Protein 6PI9 (pdb70)

CATH classification: 1.10.8.10 (+1 more: 3.40.50.150)

Nearest PDB structures (foldseek):
  6pi9-assembly1_A-2  TM=1.004E+00  e=3.219E-53  Klebsiella pneumoniae
  3frh-assembly1_A  TM=9.235E-01  e=6.209E-25  Escherichia coli
  3b89-assembly1_A  TM=9.125E-01  e=7.066E-24  Escherichia coli
  3lcv-assembly1_B  TM=8.719E-01  e=1.272E-18  Micromonospora zionensis
  7phd-assembly1_B  TM=3.992E-01  e=2.618E-06  Streptomyces peucetius

Radius of gyration: 18.71 Å; Cα contacts (8 Å, |Δi|>4): 428; chains: 1; bounding box: 47×47×47 Å

GO terms:
  GO:0008649 rRNA methyltransferase activity (F, TAS)
  GO:0005829 cytosol (C, TAS)
  GO:0046677 response to antibiotic (P, TAS)

Foldseek 3Di:
DDDPQLVVLLVCLCPDLLCVQFQSVVLVVQLVVQCVVDPHSVVSSVVSVVLCCVQPRVFATNVLLVVLLVQLVVVLVVPRPCLLVSLCRGNVSVLCVVQVVVVCVPCVVLQPDQWQEEEEQNQQVQSVCVVVPNQRYEYEHRRNSSQVSQQVSSVSVVGNYHYYYDDLVVDQDPDATQEYEQFQHPVSVCVVPPLSSLVNQVPDRHFKYKHKHFLPDDPDNPPPVVVVVVVVCVVSHDPQKDFPDWDDTSRMTITIMGGD

B-factor: mean 57.81, std 23.27, range [24.57, 169.56]

Structure (mmCIF, N/CA/C/O backbone):
data_6PI9
#
_entry.id   6PI9
#
_cell.length_a   77.637
_cell.length_b   77.637
_cell.length_c   96.926
_cell.angle_alpha   90.00
_cell.angle_beta   90.00
_cell.angle_gamma   90.00
#
_symmetry.space_group_name_H-M   'P 41 2 2'
#
loop_
_entity.id
_entity.type
_entity.pdbx_description
1 polymer '16S rRNA (guanine(1405)-N(7))-methyltransferase'
2 non-polymer S-ADENOSYL-L-HOMOCYSTEINE
3 water water
#
loop_
_atom_site.group_PDB
_atom_site.id
_atom_site.type_symbol
_atom_site.label_atom_id
_atom_site.label_alt_id
_atom_site.label_comp_id
_atom_site.label_asym_id
_atom_site.label_entity_id
_atom_site.label_seq_id
_atom_site.pdbx_PDB_ins_code
_atom_site.Cartn_x
_atom_site.Cartn_y
_atom_site.Cartn_z
_atom_site.occupancy
_atom_site.B_iso_or_equiv
_atom_site.auth_seq_id
_atom_site.auth_comp_id
_atom_site.auth_asym_id
_atom_site.auth_atom_id
_atom_site.pdbx_PDB_model_num
ATOM 1 N N . GLY A 1 1 ? 8.903 -42.569 -12.387 1.00 112.45 0 GLY A N 1
ATOM 2 C CA . GLY A 1 1 ? 8.976 -41.124 -12.292 1.00 109.50 0 GLY A CA 1
ATOM 3 C C . GLY A 1 1 ? 7.970 -40.408 -13.176 1.00 106.93 0 GLY A C 1
ATOM 4 O O . GLY A 1 1 ? 7.155 -41.049 -13.852 1.00 109.59 0 GLY A O 1
ATOM 5 N N . MET A 1 2 ? 8.035 -39.077 -13.171 1.00 100.90 1 MET A N 1
ATOM 6 C CA . MET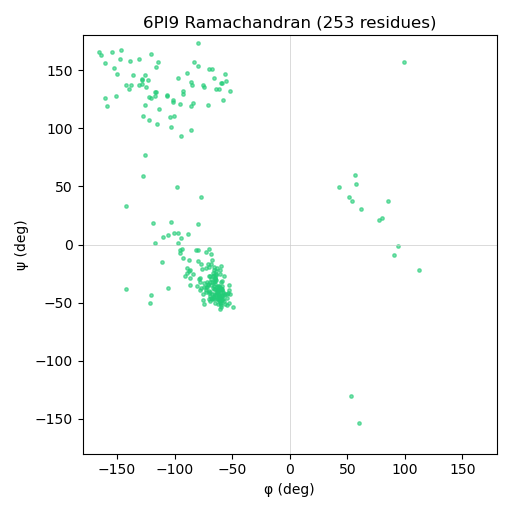 A 1 2 ? 7.138 -38.233 -13.953 1.00 94.41 1 MET A CA 1
ATOM 7 C C . MET A 1 2 ? 7.797 -37.810 -15.268 1.00 89.34 1 MET A C 1
ATOM 8 O O . MET A 1 2 ? 9.005 -37.555 -15.319 1.00 89.02 1 MET A O 1
ATOM 13 N N . ASP A 1 3 ? 6.994 -37.735 -16.328 1.00 80.01 2 ASP A N 1
ATOM 14 C CA . ASP A 1 3 ? 7.470 -37.237 -17.614 1.00 75.29 2 ASP A CA 1
ATOM 15 C C . ASP A 1 3 ? 7.843 -35.757 -17.510 1.00 65.87 2 ASP A C 1
ATOM 16 O O . ASP A 1 3 ? 7.194 -34.989 -16.798 1.00 57.73 2 ASP A O 1
ATOM 21 N N . GLU A 1 4 ? 8.903 -35.359 -18.230 1.00 66.02 3 GLU A N 1
ATOM 22 C CA . GLU A 1 4 ? 9.446 -34.002 -18.100 1.00 65.68 3 GLU A CA 1
ATOM 23 C C . GLU A 1 4 ? 8.504 -32.965 -18.701 1.00 60.63 3 GLU A C 1
ATOM 24 O O . GLU A 1 4 ? 8.306 -31.881 -18.129 1.00 57.15 3 GLU A O 1
ATOM 30 N N . ARG A 1 5 ? 7.929 -33.276 -19.860 1.00 55.72 4 ARG A N 1
ATOM 31 C CA . ARG A 1 5 ? 6.934 -32.392 -20.455 1.00 55.98 4 ARG A CA 1
ATOM 32 C C . ARG A 1 5 ? 5.659 -32.338 -19.628 1.00 49.38 4 ARG A C 1
ATOM 33 O O . ARG A 1 5 ? 5.003 -31.295 -19.602 1.00 49.45 4 ARG A O 1
ATOM 41 N N . ALA A 1 6 ? 5.285 -33.426 -18.956 1.00 48.86 5 ALA A N 1
ATOM 42 C CA . ALA A 1 6 ? 4.192 -33.315 -17.988 1.00 48.68 5 ALA A CA 1
ATOM 43 C C . ALA A 1 6 ? 4.561 -32.374 -16.848 1.00 48.11 5 ALA A C 1
ATOM 44 O O . ALA A 1 6 ? 3.718 -31.616 -16.342 1.00 42.77 5 ALA A O 1
ATOM 46 N N . GLN A 1 7 ? 5.824 -32.425 -16.387 1.00 50.03 6 GLN A N 1
ATOM 47 C CA . GLN A 1 7 ? 6.169 -31.574 -15.247 1.00 44.74 6 GLN A CA 1
ATOM 48 C C . GLN A 1 7 ? 6.205 -30.112 -15.666 1.00 44.22 6 GLN A C 1
ATOM 49 O O . GLN A 1 7 ? 5.827 -29.234 -14.888 1.00 46.75 6 GLN A O 1
ATOM 55 N N . ALA A 1 8 ? 6.620 -29.839 -16.904 1.00 45.88 7 ALA A N 1
ATOM 56 C CA . ALA A 1 8 ? 6.609 -28.467 -17.400 1.00 45.85 7 ALA A CA 1
ATOM 57 C C . ALA A 1 8 ? 5.192 -27.917 -17.432 1.00 45.28 7 ALA A C 1
ATOM 58 O O . ALA A 1 8 ? 4.953 -26.753 -17.075 1.00 45.38 7 ALA A O 1
ATOM 60 N N . ALA A 1 9 ? 4.230 -28.748 -17.840 1.00 44.92 8 ALA A N 1
ATOM 61 C CA . ALA A 1 9 ? 2.845 -28.291 -17.825 1.00 42.44 8 ALA A CA 1
ATOM 62 C C . ALA A 1 9 ? 2.361 -28.060 -16.388 1.00 42.33 8 ALA A C 1
ATOM 63 O O . ALA A 1 9 ? 1.722 -27.039 -16.100 1.00 41.96 8 ALA A O 1
ATOM 65 N N . LEU A 1 10 ? 2.642 -28.998 -15.485 1.00 40.06 9 LEU A N 1
ATOM 66 C CA . LEU A 1 10 ? 2.312 -28.774 -14.074 1.00 38.17 9 LEU A CA 1
ATOM 67 C C . LEU A 1 10 ? 2.990 -27.510 -13.557 1.00 38.19 9 LEU A C 1
ATOM 68 O O . LEU A 1 10 ? 2.376 -26.710 -12.844 1.00 42.57 9 LEU A O 1
ATOM 73 N N . ASP A 1 11 ? 4.262 -27.309 -13.909 1.00 39.67 10 ASP A N 1
ATOM 74 C CA . ASP A 1 11 ? 4.967 -26.095 -13.474 1.00 41.50 10 ASP A CA 1
ATOM 75 C C . ASP A 1 11 ? 4.270 -24.827 -13.963 1.00 46.21 10 ASP A C 1
ATOM 76 O O . ASP A 1 11 ? 4.215 -23.822 -13.242 1.00 42.66 10 ASP A O 1
ATOM 81 N N . ALA A 1 12 ? 3.739 -24.841 -15.194 1.00 46.53 11 ALA A N 1
ATOM 82 C CA . ALA A 1 12 ? 3.001 -23.682 -15.682 1.00 48.78 11 ALA A CA 1
ATOM 83 C C . ALA A 1 12 ? 1.741 -23.444 -14.878 1.00 48.89 11 ALA A C 1
ATOM 84 O O . ALA A 1 12 ? 1.310 -22.294 -14.742 1.00 49.20 11 ALA A O 1
ATOM 86 N N . LEU A 1 13 ? 1.177 -24.474 -14.362 1.00 44.45 12 LEU A N 1
ATOM 87 C CA . LEU A 1 13 ? 0.045 -24.301 -13.566 1.00 48.26 12 LEU A CA 1
ATOM 88 C C . LEU A 1 13 ? 0.469 -23.764 -12.205 1.00 48.28 12 LEU A C 1
ATOM 89 O O . LEU A 1 13 ? -0.028 -22.806 -11.747 1.00 46.07 12 LEU A O 1
ATOM 94 N N . LEU A 1 14 ? 1.462 -24.368 -11.606 1.00 41.29 13 LEU A N 1
ATOM 95 C CA . LEU A 1 14 ? 1.860 -23.984 -10.250 1.00 41.92 13 LEU A CA 1
ATOM 96 C C . LEU A 1 14 ? 2.421 -22.562 -10.186 1.00 47.71 13 LEU A C 1
ATOM 97 O O . LEU A 1 14 ? 2.385 -21.940 -9.108 1.00 47.01 13 LEU A O 1
ATOM 102 N N . SER A 1 15 ? 2.981 -22.040 -11.296 1.00 40.09 14 SER A N 1
ATOM 103 C CA . SER A 1 15 ? 3.533 -20.685 -11.297 1.00 38.83 14 SER A CA 1
ATOM 104 C C . SER A 1 15 ? 2.528 -19.641 -11.793 1.00 44.73 14 SER A C 1
ATOM 105 O O . SER A 1 15 ? 2.897 -18.474 -11.926 1.00 45.39 14 SER A O 1
ATOM 108 N N . ALA A 1 16 ? 1.273 -20.018 -12.043 1.00 45.56 15 ALA A N 1
ATOM 109 C CA . ALA A 1 16 ? 0.310 -19.076 -12.632 1.00 49.29 15 ALA A CA 1
ATOM 110 C C . ALA A 1 16 ? -0.147 -18.043 -11.596 1.00 51.56 15 ALA A C 1
ATOM 111 O O . ALA A 1 16 ? -0.431 -18.395 -10.442 1.00 44.61 15 ALA A O 1
ATOM 113 N N . LYS A 1 17 ? -0.198 -16.752 -12.002 1.00 51.53 16 LYS A N 1
ATOM 114 C CA . LYS A 1 17 ? -0.640 -15.715 -11.062 1.00 55.96 16 LYS A CA 1
ATOM 115 C C . LYS A 1 17 ? -1.999 -16.040 -10.477 1.00 52.40 16 LYS A C 1
ATOM 116 O O . LYS A 1 17 ? -2.226 -15.855 -9.272 1.00 52.84 16 LYS A O 1
ATOM 122 N N . ASN A 1 18 ? -2.922 -16.514 -11.328 1.00 51.92 17 ASN A N 1
ATOM 123 C CA . ASN A 1 18 ? -4.280 -16.823 -10.923 1.00 56.58 17 ASN A CA 1
ATOM 124 C C . ASN A 1 18 ? -4.358 -17.933 -9.916 1.00 56.47 17 ASN A C 1
ATOM 125 O O . ASN A 1 18 ? -5.376 -18.051 -9.221 1.00 54.63 17 ASN A O 1
ATOM 130 N N . LEU A 1 19 ? -3.352 -18.789 -9.852 1.00 54.70 18 LEU A N 1
ATOM 131 C CA . LEU A 1 19 ? -3.439 -19.899 -8.924 1.00 49.96 18 LEU A CA 1
ATOM 132 C C . LEU A 1 19 ? -2.550 -19.690 -7.720 1.00 49.18 18 LEU A C 1
ATOM 133 O O . LEU A 1 19 ? -2.414 -20.610 -6.917 1.00 52.79 18 LEU A O 1
ATOM 138 N N . ARG A 1 20 ? -1.961 -18.498 -7.566 1.00 47.06 19 ARG A N 1
ATOM 139 C CA . ARG A 1 20 ? -0.899 -18.329 -6.578 1.00 51.90 19 ARG A CA 1
ATOM 140 C C . ARG A 1 20 ? -1.383 -18.566 -5.154 1.00 48.32 19 ARG A C 1
ATOM 141 O O . ARG A 1 20 ? -0.558 -18.833 -4.279 1.00 50.78 19 ARG A O 1
ATOM 149 N N . ASP A 1 21 ? -2.693 -18.472 -4.907 1.00 49.01 20 ASP A N 1
ATOM 150 C CA . ASP A 1 21 ? -3.274 -18.605 -3.579 1.00 53.80 20 ASP A CA 1
ATOM 151 C C . ASP A 1 21 ? -4.089 -19.899 -3.407 1.00 49.74 20 ASP A C 1
ATOM 152 O O . ASP A 1 21 ? -4.713 -20.085 -2.359 1.00 51.19 20 ASP A O 1
ATOM 157 N N . VAL A 1 22 ? -4.072 -20.804 -4.384 1.00 43.14 21 VAL A N 1
ATOM 158 C CA . VAL A 1 22 ? -4.649 -22.137 -4.208 1.00 43.33 21 VAL A CA 1
ATOM 159 C C . VAL A 1 22 ? -3.627 -23.076 -3.577 1.00 44.28 21 VAL A C 1
ATOM 160 O O . VAL A 1 22 ? -2.435 -23.023 -3.899 1.00 35.61 21 VAL A O 1
ATOM 164 N N . CYS A 1 23 ? -4.087 -23.922 -2.653 1.00 38.73 22 CYS A N 1
ATOM 165 C CA A CYS A 1 23 ? -3.258 -24.960 -2.056 0.50 40.41 22 CYS A CA 1
ATOM 166 C CA B CYS A 1 23 ? -3.273 -24.962 -2.055 0.50 40.47 22 CYS A CA 1
ATOM 167 C C . CYS A 1 23 ? -2.485 -25.723 -3.131 1.00 37.96 22 CYS A C 1
ATOM 168 O O . CYS A 1 23 ? -3.102 -26.323 -4.014 1.00 36.02 22 CYS A O 1
ATOM 173 N N . PRO A 1 24 ? -1.132 -25.722 -3.099 1.00 34.72 23 PRO A N 1
ATOM 174 C CA . PRO A 1 24 ? -0.392 -26.415 -4.185 1.00 33.49 23 PRO A CA 1
ATOM 175 C C . PRO A 1 24 ? -0.724 -27.890 -4.312 1.00 37.43 23 PRO A C 1
ATOM 176 O O . PRO A 1 24 ? -0.745 -28.427 -5.435 1.00 35.12 23 PRO A O 1
ATOM 180 N N . GLU A 1 25 ? -0.906 -28.591 -3.180 1.00 36.60 24 GLU A N 1
ATOM 181 C CA . GLU A 1 25 ? -1.276 -30.001 -3.256 1.00 40.86 24 GLU A CA 1
ATOM 182 C C . GLU A 1 25 ? -2.590 -30.200 -3.999 1.00 36.94 24 GLU A C 1
ATOM 183 O O . GLU A 1 25 ? -2.760 -31.215 -4.678 1.00 36.20 24 GLU A O 1
ATOM 189 N N . THR A 1 26 ? -3.522 -29.250 -3.905 1.00 33.47 25 THR A N 1
ATOM 190 C CA . THR A 1 26 ? -4.766 -29.349 -4.667 1.00 34.72 25 THR A CA 1
ATOM 191 C C . THR A 1 26 ? -4.538 -29.167 -6.164 1.00 36.76 25 THR A C 1
ATOM 192 O O . THR A 1 26 ? -5.075 -29.934 -6.992 1.00 35.26 25 THR A O 1
ATOM 196 N N . VAL A 1 27 ? -3.734 -28.170 -6.528 1.00 33.76 26 VAL A N 1
ATOM 197 C CA . VAL A 1 27 ? -3.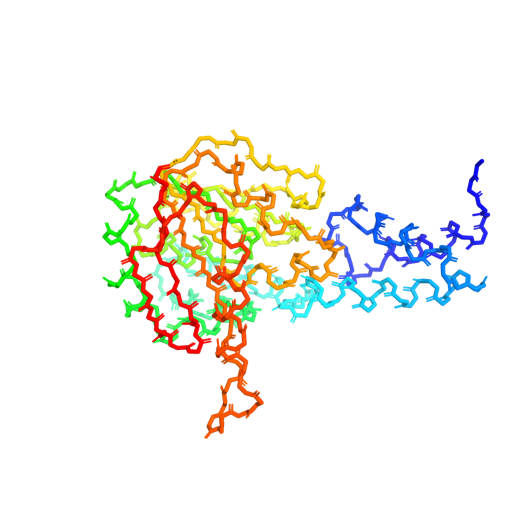385 -27.981 -7.939 1.00 32.57 26 VAL A CA 1
ATOM 198 C C . VAL A 1 27 ? -2.799 -29.275 -8.488 1.00 37.14 26 VAL A C 1
ATOM 199 O O . VAL A 1 27 ? -3.196 -29.768 -9.540 1.00 35.38 26 VAL A O 1
ATOM 203 N N . ARG A 1 28 ? -1.802 -29.819 -7.796 1.00 33.87 27 ARG A N 1
ATOM 204 C CA . ARG A 1 28 ? -1.150 -31.042 -8.252 1.00 37.40 27 ARG A CA 1
ATOM 205 C C . ARG A 1 28 ? -2.141 -32.221 -8.350 1.00 39.11 27 ARG A C 1
ATOM 206 O O . ARG A 1 28 ? -2.137 -32.976 -9.336 1.00 39.37 27 ARG A O 1
ATOM 214 N N . ARG A 1 29 ? -2.988 -32.407 -7.328 1.00 36.11 28 ARG A N 1
ATOM 215 C CA . ARG A 1 29 ? -3.977 -33.494 -7.371 1.00 36.59 28 ARG A CA 1
ATOM 216 C C . ARG A 1 29 ? -4.892 -33.375 -8.590 1.00 39.17 28 ARG A C 1
ATOM 217 O O . ARG A 1 29 ? -5.117 -34.360 -9.326 1.00 36.21 28 ARG A O 1
ATOM 225 N N . VAL A 1 30 ? -5.416 -32.172 -8.841 1.00 34.03 29 VAL A N 1
ATOM 226 C CA . VAL A 1 30 ? -6.313 -31.986 -9.994 1.00 34.23 29 VAL A CA 1
ATOM 227 C C . VAL A 1 30 ? -5.572 -32.292 -11.280 1.00 37.41 29 VAL A C 1
ATOM 228 O O . VAL A 1 30 ? -6.076 -32.980 -12.193 1.00 38.02 29 VAL A O 1
ATOM 232 N N . PHE A 1 31 ? -4.347 -31.790 -11.387 1.00 34.69 30 PHE A N 1
ATOM 233 C CA . PHE A 1 31 ? -3.637 -32.030 -12.640 1.00 33.69 30 PHE A CA 1
ATOM 234 C C . PHE A 1 31 ? -3.345 -33.521 -12.829 1.00 34.66 30 PHE A C 1
ATOM 235 O O . PHE A 1 31 ? -3.443 -34.050 -13.953 1.00 36.12 30 PHE A O 1
ATOM 243 N N . MET A 1 32 ? -2.916 -34.210 -11.771 1.00 34.23 31 MET A N 1
ATOM 244 C CA . MET A 1 32 ? -2.590 -35.630 -11.938 1.00 39.85 31 MET A CA 1
ATOM 245 C C . MET A 1 32 ? -3.832 -36.489 -12.223 1.00 39.95 31 MET A C 1
ATOM 246 O O . MET A 1 32 ? -3.727 -37.537 -12.885 1.00 42.03 31 MET A O 1
ATOM 251 N N . GLU A 1 33 ? -5.005 -36.085 -11.727 1.00 34.47 32 GLU A N 1
ATOM 252 C CA . GLU A 1 33 ? -6.229 -36.789 -12.096 1.00 36.58 32 GLU A CA 1
ATOM 253 C C . GLU A 1 33 ? -6.533 -36.626 -13.584 1.00 36.01 32 GLU A C 1
ATOM 254 O O . GLU A 1 33 ? -7.048 -37.554 -14.233 1.00 39.13 32 GLU A O 1
ATOM 260 N N . LEU A 1 34 ? -6.171 -35.483 -14.165 1.00 35.92 33 LEU A N 1
ATOM 261 C CA . LEU A 1 34 ? -6.512 -35.222 -15.570 1.00 36.04 33 LEU A CA 1
ATOM 262 C C . LEU A 1 34 ? -5.434 -35.681 -16.528 1.00 38.88 33 LEU A C 1
ATOM 263 O O . LEU A 1 34 ? -5.729 -36.023 -17.705 1.00 37.84 33 LEU A O 1
ATOM 268 N N . LEU A 1 35 ? -4.199 -35.715 -16.039 1.00 38.61 34 LEU A N 1
ATOM 269 C CA . LEU A 1 35 ? -3.069 -36.061 -16.891 1.00 40.92 34 LEU A CA 1
ATOM 270 C C . LEU A 1 35 ? -3.251 -37.354 -17.645 1.00 39.91 34 LEU A C 1
ATOM 271 O O . LEU A 1 35 ? -2.738 -37.436 -18.757 1.00 45.28 34 LEU A O 1
ATOM 276 N N . PRO A 1 36 ? -3.886 -38.406 -17.155 1.00 41.26 35 PRO A N 1
ATOM 277 C CA . PRO A 1 36 ? -4.036 -39.596 -18.023 1.00 44.12 35 PRO A CA 1
ATOM 278 C C . PRO A 1 36 ? -5.148 -39.508 -19.043 1.00 46.00 35 PRO A C 1
ATOM 279 O O . PRO A 1 36 ? -5.199 -40.378 -19.933 1.00 49.48 35 PRO A O 1
ATOM 283 N N . ARG A 1 37 ? -5.949 -38.449 -19.041 1.00 41.63 36 ARG A N 1
ATOM 284 C CA . ARG A 1 37 ? -6.987 -38.322 -20.064 1.00 45.56 36 ARG A CA 1
ATOM 285 C C . ARG A 1 37 ? -6.609 -37.513 -21.335 1.00 43.31 36 ARG A C 1
ATOM 286 O O . ARG A 1 37 ? -7.435 -37.431 -22.231 1.00 41.25 36 ARG A O 1
ATOM 294 N N . TYR A 1 38 ? -5.427 -36.875 -21.519 1.00 42.51 37 TYR A N 1
ATOM 295 C CA . TYR A 1 38 ? -5.115 -36.042 -22.717 1.00 44.68 37 TYR A CA 1
ATOM 296 C C . TYR A 1 38 ? -3.806 -36.649 -23.245 1.00 52.12 37 TYR A C 1
ATOM 297 O O . TYR A 1 38 ? -2.926 -36.978 -22.445 1.00 50.40 37 TYR A O 1
ATOM 306 N N . ARG A 1 39 ? -3.561 -36.684 -24.528 1.00 46.59 38 ARG A N 1
ATOM 307 C CA . ARG A 1 39 ? -2.221 -37.004 -24.995 1.00 50.07 38 ARG A CA 1
ATOM 308 C C . ARG A 1 39 ? -1.247 -35.852 -24.754 1.00 46.53 38 ARG A C 1
ATOM 309 O O . ARG A 1 39 ? -0.146 -36.093 -24.416 1.00 48.66 38 ARG A O 1
ATOM 317 N N . LYS A 1 40 ? -1.671 -34.619 -24.887 1.00 45.50 39 LYS A N 1
ATOM 318 C CA . LYS A 1 40 ? -0.764 -33.495 -24.784 1.00 48.09 39 LYS A CA 1
ATOM 319 C C . LYS A 1 40 ? -0.822 -32.971 -23.356 1.00 45.89 39 LYS A C 1
ATOM 320 O O . LYS A 1 40 ? -1.901 -32.584 -22.911 1.00 41.81 39 LYS A O 1
ATOM 326 N N . PRO A 1 41 ? 0.284 -32.930 -22.609 1.00 47.68 40 PRO A N 1
ATOM 327 C CA . PRO A 1 41 ? 0.160 -32.413 -21.240 1.00 45.67 40 PRO A CA 1
ATOM 328 C C . PRO A 1 41 ? -0.326 -30.966 -21.203 1.00 42.63 40 PRO A C 1
ATOM 329 O O . PRO A 1 41 ? -0.935 -30.553 -20.212 1.00 46.61 40 PRO A O 1
ATOM 333 N N . LYS A 1 42 ? -0.088 -30.185 -22.265 1.00 47.29 41 LYS A N 1
ATOM 334 C CA . LYS A 1 42 ? -0.638 -28.832 -22.309 1.00 48.47 41 LYS A CA 1
ATOM 335 C C . LYS A 1 42 ? -2.167 -28.838 -22.362 1.00 45.56 41 LYS A C 1
ATOM 336 O O . LYS A 1 42 ? -2.797 -27.885 -21.895 1.00 46.37 41 LYS A O 1
ATOM 342 N N . ASP A 1 43 ? -2.776 -29.882 -22.927 1.00 42.98 42 ASP A N 1
ATOM 343 C CA . ASP A 1 43 ? -4.243 -30.025 -22.832 1.00 42.32 42 ASP A CA 1
ATOM 344 C C . ASP A 1 43 ? -4.678 -30.407 -21.409 1.00 43.64 42 ASP A C 1
ATOM 345 O O . ASP A 1 43 ? -5.692 -29.916 -20.897 1.00 44.31 42 ASP A O 1
ATOM 350 N N . ALA A 1 44 ? -3.890 -31.245 -20.716 1.00 41.48 43 ALA A N 1
ATOM 351 C CA . ALA A 1 44 ? -4.202 -31.530 -19.317 1.00 40.51 43 ALA A CA 1
ATOM 352 C C . ALA A 1 44 ? -4.106 -30.269 -18.467 1.00 42.50 43 ALA A C 1
ATOM 353 O O . ALA A 1 44 ? -4.893 -30.080 -17.519 1.00 42.07 43 ALA A O 1
ATOM 355 N N . GLU A 1 45 ? -3.128 -29.411 -18.790 1.00 41.85 44 GLU A N 1
ATOM 356 C CA . GLU A 1 45 ? -2.958 -28.127 -18.107 1.00 39.83 44 GLU A CA 1
ATOM 357 C C . GLU A 1 45 ? -4.188 -27.239 -18.316 1.00 39.30 44 GLU A C 1
ATOM 358 O O . GLU A 1 45 ? -4.693 -26.632 -17.376 1.00 39.61 44 GLU A O 1
ATOM 364 N N . LYS A 1 46 ? -4.616 -27.065 -19.570 1.00 41.64 45 LYS A N 1
ATOM 365 C CA . LYS A 1 46 ? -5.822 -26.277 -19.804 1.00 43.28 45 LYS A CA 1
ATOM 366 C C . LYS A 1 46 ? -7.020 -26.881 -19.068 1.00 42.79 45 LYS A C 1
ATOM 367 O O . LYS A 1 46 ? -7.826 -26.153 -18.457 1.00 40.81 45 LYS A O 1
ATOM 373 N N . ALA A 1 47 ? -7.161 -28.213 -19.116 1.00 41.09 46 ALA A N 1
ATOM 374 C CA . ALA A 1 47 ? -8.288 -28.845 -18.402 1.00 43.64 46 ALA A CA 1
ATOM 375 C C . ALA A 1 47 ? -8.188 -28.597 -16.904 1.00 38.82 46 ALA A C 1
ATOM 376 O O . ALA A 1 47 ? -9.203 -28.405 -16.219 1.00 40.90 46 ALA A O 1
ATOM 378 N N . ALA A 1 48 ? -6.977 -28.582 -16.368 1.00 37.64 47 ALA A N 1
ATOM 379 C CA . ALA A 1 48 ? -6.829 -28.378 -14.927 1.00 35.92 47 ALA A CA 1
ATOM 380 C C . ALA A 1 48 ? -7.130 -26.939 -14.569 1.00 37.89 47 ALA A C 1
ATOM 381 O O . ALA A 1 48 ? -7.721 -26.653 -13.522 1.00 39.43 47 ALA A O 1
ATOM 383 N N . ARG A 1 49 ? -6.701 -26.009 -15.419 1.00 40.16 48 ARG A N 1
ATOM 384 C CA . ARG A 1 49 ? -7.031 -24.617 -15.183 1.00 38.29 48 ARG A CA 1
ATOM 385 C C . ARG A 1 49 ? -8.542 -24.442 -15.159 1.00 39.92 48 ARG A C 1
ATOM 386 O O . ARG A 1 49 ? -9.092 -23.779 -14.272 1.00 42.24 48 ARG A O 1
ATOM 394 N N . THR A 1 50 ? -9.242 -25.040 -16.130 1.00 38.58 49 THR A N 1
ATOM 395 C CA . THR A 1 50 ? -10.707 -24.916 -16.124 1.00 38.66 49 THR A CA 1
ATOM 396 C C . THR A 1 50 ? -11.320 -25.504 -14.855 1.00 40.01 49 THR A C 1
ATOM 397 O O . THR A 1 50 ? -12.161 -24.868 -14.211 1.00 39.24 49 THR A O 1
ATOM 401 N N . HIS A 1 51 ? -10.919 -26.726 -14.493 1.00 38.83 50 HIS A N 1
ATOM 402 C CA A HIS A 1 51 ? -11.375 -27.394 -13.258 0.50 42.77 50 HIS A CA 1
ATOM 403 C CA B HIS A 1 51 ? -11.434 -27.353 -13.278 0.50 42.84 50 HIS A CA 1
ATOM 404 C C . HIS A 1 51 ? -11.146 -26.508 -12.037 1.00 41.57 50 HIS A C 1
ATOM 405 O O . HIS A 1 51 ? -12.059 -26.263 -11.230 1.00 39.88 50 HIS A O 1
ATOM 418 N N . LEU A 1 52 ? -9.920 -26.003 -11.895 1.00 37.57 51 LEU A N 1
ATOM 419 C CA . LEU A 1 52 ? -9.565 -25.200 -10.729 1.00 35.51 51 LEU A CA 1
ATOM 420 C C . LEU A 1 52 ? -10.361 -23.902 -10.694 1.00 41.11 51 LEU A C 1
ATOM 421 O O . LEU A 1 52 ? -10.793 -23.461 -9.614 1.00 44.75 51 LEU A O 1
ATOM 426 N N . HIS A 1 53 ? -10.598 -23.279 -11.870 1.00 38.33 52 HIS A N 1
ATOM 427 C CA . HIS A 1 53 ? -11.444 -22.085 -11.899 1.00 36.97 52 HIS A CA 1
ATOM 428 C C . HIS A 1 53 ? -12.866 -22.430 -11.454 1.00 40.30 52 HIS A C 1
ATOM 429 O O . HIS A 1 53 ? -13.480 -21.670 -10.702 1.00 39.97 52 HIS A O 1
ATOM 436 N N . GLN A 1 54 ? -13.391 -23.585 -11.898 1.00 40.28 53 GLN A N 1
ATOM 437 C CA . GLN A 1 54 ? -14.756 -23.966 -11.538 1.00 44.59 53 GLN A CA 1
ATOM 438 C C . GLN A 1 54 ? -14.886 -24.232 -10.043 1.00 43.07 53 GLN A C 1
ATOM 439 O O . GLN A 1 54 ? -15.893 -23.857 -9.430 1.00 44.17 53 GLN A O 1
ATOM 445 N N . ILE A 1 55 ? -13.872 -24.845 -9.422 1.00 43.10 54 ILE A N 1
ATOM 446 C CA . ILE A 1 55 ? -14.059 -25.194 -8.017 1.00 41.57 54 ILE A CA 1
ATOM 447 C C . ILE A 1 55 ? -13.643 -24.085 -7.052 1.00 45.39 54 ILE A C 1
ATOM 448 O O . ILE A 1 55 ? -14.161 -24.032 -5.920 1.00 44.99 54 ILE A O 1
ATOM 453 N N . THR A 1 56 ? -12.742 -23.180 -7.450 1.00 48.33 55 THR A N 1
ATOM 454 C CA . THR A 1 56 ? -12.398 -22.117 -6.513 1.00 54.54 55 THR A CA 1
ATOM 455 C C . THR A 1 56 ? -12.167 -20.720 -7.129 1.00 60.35 55 THR A C 1
ATOM 456 O O . THR A 1 56 ? -12.566 -19.713 -6.527 1.00 63.30 55 THR A O 1
ATOM 460 N N . GLY A 1 57 ? -11.534 -20.625 -8.311 1.00 60.35 56 GLY A N 1
ATOM 461 C CA . GLY A 1 57 ? -11.148 -19.314 -8.840 1.00 66.34 56 GLY A CA 1
ATOM 462 C C . GLY A 1 57 ? -12.305 -18.378 -9.178 1.00 71.41 56 GLY A C 1
ATOM 463 O O . GLY A 1 57 ? -12.163 -17.153 -9.100 1.00 73.99 56 GLY A O 1
ATOM 464 N N . ALA A 1 58 ? -13.452 -18.923 -9.585 1.00 73.11 57 ALA A N 1
ATOM 465 C CA . ALA A 1 58 ? -14.505 -18.056 -10.113 1.00 77.86 57 ALA A CA 1
ATOM 466 C C . ALA A 1 58 ? -15.149 -17.197 -9.036 1.00 76.14 57 ALA A C 1
ATOM 467 O O . ALA A 1 58 ? -15.763 -16.173 -9.360 1.00 77.35 57 ALA A O 1
ATOM 469 N N . PHE A 1 59 ? -15.008 -17.577 -7.764 1.00 71.37 58 PHE A N 1
ATOM 470 C CA . PHE A 1 59 ? -15.697 -16.845 -6.714 1.00 70.08 58 PHE A CA 1
ATOM 471 C C . PHE A 1 59 ? -14.987 -15.550 -6.346 1.00 76.49 58 PHE A C 1
ATOM 472 O O . PHE A 1 59 ? -15.649 -14.580 -5.955 1.00 75.31 58 PHE A O 1
ATOM 480 N N . MET A 1 60 ? -13.664 -15.498 -6.495 1.00 81.03 59 MET A N 1
ATOM 481 C CA . MET A 1 60 ? -12.922 -14.301 -6.120 1.00 85.92 59 MET A CA 1
ATOM 482 C C . MET A 1 60 ? -11.673 -14.179 -6.985 1.00 85.13 59 MET A C 1
ATOM 483 O O . MET A 1 60 ? -10.888 -15.127 -7.073 1.00 81.61 59 MET A O 1
ATOM 488 N N . THR A 1 61 ? -11.486 -13.017 -7.613 1.00 92.96 60 THR A N 1
ATOM 489 C CA . THR A 1 61 ? -10.301 -12.797 -8.440 1.00 96.83 60 THR A CA 1
ATOM 490 C C . THR A 1 61 ? -9.076 -12.458 -7.578 1.00 93.78 60 THR A C 1
ATOM 491 O O . THR A 1 61 ? -9.166 -12.260 -6.365 1.00 91.15 60 THR A O 1
ATOM 495 N N . ALA A 1 62 ? -7.919 -12.373 -8.244 1.00 100.24 61 ALA A N 1
ATOM 496 C CA . ALA A 1 62 ? -6.643 -12.160 -7.560 1.00 101.30 61 ALA A CA 1
ATOM 497 C C . ALA A 1 62 ? -6.534 -10.754 -6.976 1.00 107.04 61 ALA A C 1
ATOM 498 O O . ALA A 1 62 ? -6.113 -10.583 -5.827 1.00 107.83 61 ALA A O 1
ATOM 500 N N . ASP A 1 63 ? -6.885 -9.729 -7.756 1.00 113.79 62 ASP A N 1
ATOM 501 C CA . ASP A 1 63 ? -6.731 -8.361 -7.269 1.00 119.28 62 ASP A CA 1
ATOM 502 C C . ASP A 1 63 ? -7.914 -7.899 -6.426 1.00 117.11 62 ASP A C 1
ATOM 503 O O . ASP A 1 63 ? -7.748 -7.013 -5.581 1.00 119.21 62 ASP A O 1
ATOM 508 N N . ALA A 1 64 ? -9.103 -8.478 -6.620 1.00 110.38 63 ALA A N 1
ATOM 509 C CA . ALA A 1 64 ? -10.185 -8.245 -5.669 1.00 105.73 63 ALA A CA 1
ATOM 510 C C . ALA A 1 64 ? -9.803 -8.704 -4.271 1.00 101.43 63 ALA A C 1
ATOM 511 O O . ALA A 1 64 ? -10.429 -8.281 -3.294 1.00 98.04 63 ALA A O 1
ATOM 513 N N . GLN A 1 65 ? -8.779 -9.550 -4.160 1.00 104.03 64 GLN A N 1
ATOM 514 C CA . GLN A 1 65 ? -8.299 -9.986 -2.854 1.00 107.54 64 GLN A CA 1
ATOM 515 C C . GLN A 1 65 ? -7.484 -8.896 -2.159 1.00 109.92 64 GLN A C 1
ATOM 516 O O . GLN A 1 65 ? -7.630 -8.681 -0.951 1.00 111.63 64 GLN A O 1
ATOM 522 N N . LYS A 1 66 ? -6.605 -8.211 -2.890 1.00 109.90 65 LYS A N 1
ATOM 523 C CA . LYS A 1 66 ? -5.954 -7.042 -2.308 1.00 109.87 65 LYS A CA 1
ATOM 524 C C . LYS A 1 66 ? -6.964 -5.938 -2.033 1.00 108.15 65 LYS A C 1
ATOM 525 O O . LYS A 1 66 ? -6.848 -5.217 -1.035 1.00 107.88 65 LYS A O 1
ATOM 531 N N . LYS A 1 67 ? -7.965 -5.795 -2.907 1.00 103.51 66 LYS A N 1
ATOM 532 C CA . LYS A 1 67 ? -9.022 -4.820 -2.662 1.00 100.53 66 LYS A CA 1
ATOM 533 C C . LYS A 1 67 ? -9.786 -5.162 -1.392 1.00 92.08 66 LYS A C 1
ATOM 534 O O . LYS A 1 67 ? -10.027 -4.286 -0.552 1.00 89.61 66 LYS A O 1
ATOM 540 N N . ALA A 1 68 ? -10.157 -6.441 -1.223 1.00 86.28 67 ALA A N 1
ATOM 541 C CA . ALA A 1 68 ? -10.808 -6.864 0.012 1.00 83.81 67 ALA A CA 1
ATOM 542 C C . ALA A 1 68 ? -9.916 -6.609 1.216 1.00 84.76 67 ALA A C 1
ATOM 543 O O . ALA A 1 68 ? -10.401 -6.220 2.284 1.00 86.40 67 ALA A O 1
ATOM 545 N N . ARG A 1 69 ? -8.605 -6.818 1.060 1.00 96.12 68 ARG A N 1
ATOM 546 C CA . ARG A 1 69 ? -7.664 -6.578 2.152 1.00 99.33 68 ARG A CA 1
ATOM 547 C C . ARG A 1 69 ? -7.754 -5.141 2.642 1.00 98.30 68 ARG A C 1
ATOM 548 O O . ARG A 1 69 ? -7.878 -4.891 3.846 1.00 97.92 68 ARG A O 1
ATOM 556 N N . ALA A 1 70 ? -7.728 -4.183 1.712 1.00 98.80 69 ALA A N 1
ATOM 557 C CA . ALA A 1 70 ? -7.708 -2.770 2.080 1.00 98.18 69 ALA A CA 1
ATOM 558 C C . ALA A 1 70 ? -9.047 -2.306 2.635 1.00 99.08 69 ALA A C 1
ATOM 559 O O . ALA A 1 70 ? -9.087 -1.423 3.501 1.00 94.29 69 ALA A O 1
ATOM 561 N N . LEU A 1 71 ? -10.151 -2.887 2.153 1.00 97.77 70 LEU A N 1
ATOM 562 C CA . LEU A 1 71 ? -11.472 -2.538 2.671 1.00 98.54 70 LEU A CA 1
ATOM 563 C C . LEU A 1 71 ? -11.648 -2.999 4.116 1.00 94.60 70 LEU A C 1
ATOM 564 O O . LEU A 1 71 ? -12.133 -2.240 4.965 1.00 99.45 70 LEU A O 1
ATOM 569 N N . LEU A 1 72 ? -11.272 -4.248 4.411 1.00 87.71 71 LEU A N 1
ATOM 570 C CA . LEU A 1 72 ? -11.427 -4.766 5.767 1.00 82.87 71 LEU A CA 1
ATOM 571 C C . LEU A 1 72 ? -10.564 -3.999 6.763 1.00 84.30 71 LEU A C 1
ATOM 572 O O . LEU A 1 72 ? -10.892 -3.942 7.956 1.00 81.48 71 LEU A O 1
ATOM 577 N N . ALA A 1 73 ? -9.459 -3.412 6.295 1.00 88.71 72 ALA A N 1
ATOM 578 C CA . ALA A 1 73 ? -8.641 -2.571 7.163 1.00 96.15 72 ALA A CA 1
ATOM 579 C C . ALA A 1 73 ? -9.389 -1.304 7.557 1.00 101.61 72 ALA A C 1
ATOM 580 O O . ALA A 1 73 ? -9.266 -0.821 8.692 1.00 103.01 72 ALA A O 1
ATOM 582 N N . ARG A 1 74 ? -10.168 -0.750 6.630 1.00 105.51 73 ARG A N 1
ATOM 583 C CA . ARG A 1 74 ? -10.971 0.421 6.939 1.00 108.45 73 ARG A CA 1
ATOM 584 C C . ARG A 1 74 ? -12.160 0.084 7.825 1.00 109.61 73 ARG A C 1
ATOM 585 O O . ARG A 1 74 ? -12.706 0.981 8.474 1.00 112.86 73 ARG A O 1
ATOM 593 N N . TRP A 1 75 ? -12.572 -1.185 7.865 1.00 103.74 74 TRP A N 1
ATOM 594 C CA . TRP A 1 75 ? -13.693 -1.566 8.716 1.00 105.89 74 TRP A CA 1
ATOM 595 C C . TRP A 1 75 ? -13.272 -1.661 10.177 1.00 107.74 74 TRP A C 1
ATOM 596 O O . TRP A 1 75 ? -14.038 -1.283 11.073 1.00 110.64 74 TRP A O 1
ATOM 607 N N . ASN A 1 76 ? -12.060 -2.153 10.449 1.00 107.76 75 ASN A N 1
ATOM 608 C CA . ASN A 1 76 ? -11.616 -2.177 11.837 1.00 110.22 75 ASN A CA 1
ATOM 609 C C . ASN A 1 76 ? -11.388 -0.773 12.388 1.00 117.87 75 ASN A C 1
ATOM 610 O O . ASN A 1 76 ? -11.273 -0.613 13.606 1.00 118.85 75 ASN A O 1
ATOM 615 N N . GLU A 1 77 ? -11.336 0.249 11.526 1.00 126.97 76 GLU A N 1
ATOM 616 C CA . GLU A 1 77 ? -11.374 1.623 12.020 1.00 137.92 76 GLU A CA 1
ATOM 617 C C . GLU A 1 77 ? -12.697 1.915 12.713 1.00 140.42 76 GLU A C 1
ATOM 618 O O . GLU A 1 77 ? -12.758 2.735 13.637 1.00 142.82 76 GLU A O 1
ATOM 624 N N . GLY A 1 78 ? -13.767 1.257 12.276 1.00 138.91 77 GLY A N 1
ATOM 625 C CA . GLY A 1 78 ? -15.070 1.470 12.867 1.00 141.42 77 GLY A CA 1
ATOM 626 C C . GLY A 1 78 ? -15.757 2.711 12.365 1.00 147.10 77 GLY A C 1
ATOM 627 O O . GLY A 1 78 ? -16.632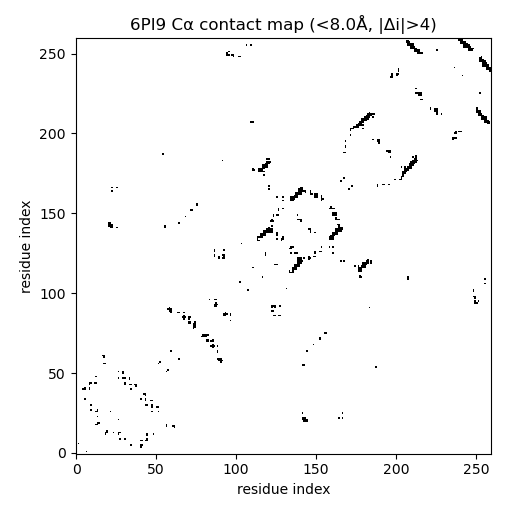 3.252 13.050 1.00 150.54 77 GLY A O 1
ATOM 628 N N . ASP A 1 79 ? -15.373 3.185 11.184 1.00 151.20 78 ASP A N 1
ATOM 629 C CA . ASP A 1 79 ? -15.898 4.418 10.618 1.00 158.56 78 ASP A CA 1
ATOM 630 C C . ASP A 1 79 ? -16.536 4.079 9.289 1.00 156.53 78 ASP A C 1
ATOM 631 O O . ASP A 1 79 ? -17.678 4.451 8.992 1.00 159.43 78 ASP A O 1
ATOM 636 N N . GLU A 1 80 ? -15.756 3.365 8.486 1.00 147.58 79 GLU A N 1
ATOM 637 C CA . GLU A 1 80 ? -16.093 3.155 7.090 1.00 143.24 79 GLU A CA 1
ATOM 638 C C . GLU A 1 80 ? -17.302 2.245 6.952 1.00 136.00 79 GLU A C 1
ATOM 639 O O . GLU A 1 80 ? -18.265 2.577 6.250 1.00 139.72 79 GLU A O 1
ATOM 645 N N . SER A 1 81 ? -17.291 1.112 7.650 1.00 123.67 80 SER A N 1
ATOM 646 C CA . SER A 1 81 ? -18.299 0.080 7.440 1.00 112.84 80 SER A CA 1
ATOM 647 C C . SER A 1 81 ? -18.356 -0.302 5.963 1.00 108.81 80 SER A C 1
ATOM 648 O O . SER A 1 81 ? -19.420 -0.546 5.393 1.00 103.79 80 SER A O 1
ATOM 651 N N . ALA A 1 82 ? -17.183 -0.331 5.330 1.00 108.08 81 ALA A N 1
ATOM 652 C CA . ALA A 1 82 ? -17.038 -0.989 4.041 1.00 103.94 81 ALA A CA 1
ATOM 653 C C . ALA A 1 82 ? -16.907 -2.491 4.266 1.00 92.53 81 ALA A C 1
ATOM 654 O O . ALA A 1 82 ? -16.418 -3.217 3.393 1.00 88.71 81 ALA A O 1
ATOM 656 N N . LEU A 1 83 ? -17.308 -2.954 5.454 1.00 85.46 82 LEU A N 1
ATOM 657 C CA . LEU A 1 83 ? -17.420 -4.388 5.681 1.00 79.71 82 LEU A CA 1
ATOM 658 C C . LEU A 1 83 ? -18.338 -5.024 4.654 1.00 77.37 82 LEU A C 1
ATOM 659 O O . LEU A 1 83 ? -18.046 -6.109 4.137 1.00 78.30 82 LEU A O 1
ATOM 664 N N . ALA A 1 84 ? -19.461 -4.369 4.354 1.00 79.61 83 ALA A N 1
ATOM 665 C CA . ALA A 1 84 ? -20.311 -4.822 3.260 1.00 82.40 83 ALA A CA 1
ATOM 666 C C . ALA A 1 84 ? -19.566 -4.778 1.934 1.00 81.70 83 ALA A C 1
ATOM 667 O O . ALA A 1 84 ? -19.746 -5.667 1.091 1.00 78.96 83 ALA A O 1
ATOM 669 N N . ALA A 1 85 ? -18.715 -3.768 1.747 1.00 83.20 84 ALA A N 1
ATOM 670 C CA . ALA A 1 85 ? -17.996 -3.622 0.487 1.00 87.96 84 ALA A CA 1
ATOM 671 C C . ALA A 1 85 ? -16.967 -4.733 0.289 1.00 83.71 84 ALA A C 1
ATOM 672 O O . ALA A 1 85 ? -16.724 -5.162 -0.845 1.00 81.08 84 ALA A O 1
ATOM 674 N N . ALA A 1 86 ? -16.339 -5.202 1.370 1.00 79.71 85 ALA A N 1
ATOM 675 C CA . ALA A 1 86 ? -15.358 -6.273 1.232 1.00 76.28 85 ALA A CA 1
ATOM 676 C C . ALA A 1 86 ? -16.046 -7.605 0.977 1.00 73.64 85 ALA A C 1
ATOM 677 O O . ALA A 1 86 ? -15.694 -8.336 0.039 1.00 73.15 85 ALA A O 1
ATOM 679 N N . LEU A 1 87 ? -17.029 -7.939 1.817 1.00 70.40 86 LEU A N 1
ATOM 680 C CA . LEU A 1 87 ? -17.717 -9.214 1.695 1.00 66.19 86 LEU A CA 1
ATOM 681 C C . LEU A 1 87 ? -18.410 -9.347 0.346 1.00 70.94 86 LEU A C 1
ATOM 682 O O . LEU A 1 87 ? -18.652 -10.475 -0.109 1.00 71.08 86 LEU A O 1
ATOM 687 N N . SER A 1 88 ? -18.701 -8.217 -0.314 1.00 76.09 87 SER A N 1
ATOM 688 C CA . SER A 1 88 ? -19.252 -8.194 -1.666 1.00 79.44 87 SER A CA 1
ATOM 689 C C . SER A 1 88 ? -18.260 -8.681 -2.721 1.00 76.24 87 SER A C 1
ATOM 690 O O . SER A 1 88 ? -18.658 -8.836 -3.880 1.00 79.03 87 SER A O 1
ATOM 693 N N . LEU A 1 89 ? -16.996 -8.918 -2.371 1.00 73.20 88 LEU A N 1
ATOM 694 C CA . LEU A 1 89 ? -15.969 -9.257 -3.353 1.00 70.98 88 LEU A CA 1
ATOM 695 C C . LEU A 1 89 ? -15.748 -10.759 -3.523 1.00 71.53 88 LEU A C 1
ATOM 696 O O . LEU A 1 89 ? -15.010 -11.160 -4.437 1.00 67.50 88 LEU A O 1
ATOM 701 N N . HIS A 1 90 ? -16.374 -11.594 -2.691 1.00 63.53 89 HIS A N 1
ATOM 702 C CA . HIS A 1 90 ? -16.446 -13.029 -2.924 1.00 61.44 89 HIS A CA 1
ATOM 703 C C . HIS A 1 90 ? -17.869 -13.380 -3.363 1.00 58.77 89 HIS A C 1
ATOM 704 O O . HIS A 1 90 ? -18.826 -13.018 -2.675 1.00 58.73 89 HIS A O 1
ATOM 711 N N . ALA A 1 91 ? -17.991 -14.090 -4.490 1.00 58.01 90 ALA A N 1
ATOM 712 C CA . ALA A 1 91 ? -19.294 -14.330 -5.112 1.00 61.12 90 ALA A CA 1
ATOM 713 C C . ALA A 1 91 ? -20.299 -14.937 -4.133 1.00 60.16 90 ALA A C 1
ATOM 714 O O . ALA A 1 91 ? -21.470 -14.539 -4.109 1.00 55.40 90 ALA A O 1
ATOM 716 N N . SER A 1 92 ? -19.861 -15.897 -3.302 1.00 51.79 91 SER A N 1
ATOM 717 C CA . SER A 1 92 ? -20.805 -16.568 -2.397 1.00 49.21 91 SER A CA 1
ATOM 718 C C . SER A 1 92 ? -21.281 -15.659 -1.260 1.00 52.76 91 SER A C 1
ATOM 719 O O . SER A 1 92 ? -22.446 -15.758 -0.824 1.00 53.21 91 SER A O 1
ATOM 722 N N . THR A 1 93 ? -20.415 -14.765 -0.750 1.00 52.34 92 THR A N 1
ATOM 723 C CA . THR A 1 93 ? -20.887 -13.877 0.315 1.00 55.90 92 THR A CA 1
ATOM 724 C C . THR A 1 93 ? -21.742 -12.741 -0.239 1.00 62.04 92 THR A C 1
ATOM 725 O O . THR A 1 93 ? -22.769 -12.381 0.359 1.00 57.54 92 THR A O 1
ATOM 729 N N . ARG A 1 94 ? -21.368 -12.193 -1.394 1.00 59.30 93 ARG A N 1
ATOM 730 C CA . ARG A 1 94 ? -22.206 -11.148 -1.965 1.00 63.26 93 ARG A CA 1
ATOM 731 C C . ARG A 1 94 ? -23.612 -11.672 -2.239 1.00 66.01 93 ARG A C 1
ATOM 732 O O . ARG A 1 94 ? -24.599 -10.973 -1.982 1.00 62.98 93 ARG A O 1
ATOM 740 N N . GLU A 1 95 ? -23.720 -12.928 -2.706 1.00 58.14 94 GLU A N 1
ATOM 741 C CA . GLU A 1 95 ? -25.032 -13.552 -2.858 1.00 56.64 94 GLU A CA 1
ATOM 742 C C . GLU A 1 95 ? -25.849 -13.473 -1.575 1.00 56.07 94 GLU A C 1
ATOM 743 O O . GLU A 1 95 ? -27.064 -13.230 -1.623 1.00 58.77 94 GLU A O 1
ATOM 749 N N . ARG A 1 96 ? -25.198 -13.653 -0.418 1.00 54.82 95 ARG A N 1
ATOM 750 C CA . ARG A 1 96 ? -25.864 -13.770 0.877 1.00 61.11 95 ARG A CA 1
ATOM 751 C C . ARG A 1 96 ? -26.131 -12.432 1.573 1.00 66.40 95 ARG A C 1
ATOM 752 O O . ARG A 1 96 ? -27.020 -12.377 2.436 1.00 68.64 95 ARG A O 1
ATOM 760 N N . LEU A 1 97 ? -25.377 -11.369 1.238 1.00 64.56 96 LEU A N 1
ATOM 761 C CA . LEU A 1 97 ? -25.492 -10.090 1.947 1.00 66.06 96 LEU A CA 1
ATOM 762 C C . LEU A 1 97 ? -26.912 -9.544 2.041 1.00 68.50 96 LEU A C 1
ATOM 763 O O . LEU A 1 97 ? -27.324 -9.136 3.141 1.00 69.71 96 LEU A O 1
ATOM 768 N N . PRO A 1 98 ? -27.680 -9.445 0.958 1.00 66.41 97 PRO A N 1
ATOM 769 C CA . PRO A 1 98 ? -29.011 -8.830 1.099 1.00 68.99 97 PRO A CA 1
ATOM 770 C C . PRO A 1 98 ? -29.971 -9.627 1.975 1.00 69.01 97 PRO A C 1
ATOM 771 O O . PRO A 1 98 ? -30.842 -9.029 2.620 1.00 72.33 97 PRO A O 1
ATOM 775 N N . GLY A 1 99 ? -29.834 -10.950 2.050 1.00 62.58 98 GLY A N 1
ATOM 776 C CA . GLY A 1 99 ? -30.656 -11.733 2.946 1.00 62.76 98 GLY A CA 1
ATOM 777 C C . GLY A 1 99 ? -30.015 -12.071 4.273 1.00 63.75 98 GLY A C 1
ATOM 778 O O . GLY A 1 99 ? -30.585 -12.873 5.027 1.00 63.67 98 GLY A O 1
ATOM 779 N N . ALA A 1 100 ? -28.859 -11.478 4.597 1.00 62.23 99 ALA A N 1
ATOM 780 C CA . ALA A 1 100 ? -28.104 -11.913 5.766 1.00 63.47 99 ALA A CA 1
ATOM 781 C C . ALA A 1 100 ? -28.920 -11.806 7.043 1.00 64.95 99 ALA A C 1
ATOM 782 O O . ALA A 1 100 ? -28.850 -12.689 7.902 1.00 67.50 99 ALA A O 1
ATOM 784 N N . ASP A 1 101 ? -29.682 -10.729 7.201 1.00 66.92 100 ASP A N 1
ATOM 785 C CA . ASP A 1 101 ? -30.491 -10.590 8.405 1.00 68.78 100 ASP A CA 1
ATOM 786 C C . ASP A 1 101 ? -31.482 -11.743 8.518 1.00 65.97 100 ASP A C 1
ATOM 787 O O . ASP A 1 101 ? -31.474 -12.495 9.501 1.00 64.57 100 ASP A O 1
ATOM 792 N N . GLU A 1 102 ? -32.297 -11.943 7.489 1.00 63.09 101 GLU A N 1
ATOM 793 C CA . GLU A 1 102 ? -33.165 -13.109 7.474 1.00 63.24 101 GLU A CA 1
ATOM 794 C C . GLU A 1 102 ? -32.382 -14.405 7.733 1.00 58.32 101 GLU A C 1
ATOM 795 O O . GLU A 1 102 ? -32.832 -15.267 8.497 1.00 54.06 101 GLU A O 1
ATOM 801 N N . TRP A 1 103 ? -31.191 -14.550 7.122 1.00 56.11 102 TRP A N 1
ATOM 802 C CA . TRP A 1 103 ? -30.413 -15.773 7.273 1.00 53.89 102 TRP A CA 1
ATOM 803 C C . TRP A 1 103 ? -30.029 -16.009 8.743 1.00 58.71 102 TRP A C 1
ATOM 804 O O . TRP A 1 103 ? -30.181 -17.112 9.280 1.00 57.30 102 TRP A O 1
ATOM 815 N N . MET A 1 104 ? -29.523 -14.991 9.418 1.00 57.81 103 MET A N 1
ATOM 816 C CA . MET A 1 104 ? -29.152 -15.212 10.811 1.00 66.41 103 MET A CA 1
ATOM 817 C C . MET A 1 104 ? -30.382 -15.421 11.696 1.00 66.45 103 MET A C 1
ATOM 818 O O . MET A 1 104 ? -30.373 -16.296 12.573 1.00 65.11 103 MET A O 1
ATOM 823 N N . ARG A 1 105 ? -31.448 -14.639 11.475 1.00 65.24 104 ARG A N 1
ATOM 824 C CA A ARG A 1 105 ? -32.684 -14.843 12.222 0.50 68.37 104 ARG A CA 1
ATOM 825 C CA B ARG A 1 105 ? -32.697 -14.838 12.207 0.50 68.39 104 ARG A CA 1
ATOM 826 C C . ARG A 1 105 ? -33.156 -16.286 12.138 1.00 66.42 104 ARG A C 1
ATOM 827 O O . ARG A 1 105 ? -33.659 -16.842 13.121 1.00 66.86 104 ARG A O 1
ATOM 842 N N . ARG A 1 106 ? -33.051 -16.887 10.957 1.00 64.03 105 ARG A N 1
ATOM 843 C CA . ARG A 1 106 ? -33.509 -18.268 10.762 1.00 60.79 105 ARG A CA 1
ATOM 844 C C . ARG A 1 106 ? -32.523 -19.413 11.027 1.00 60.25 105 ARG A C 1
ATOM 845 O O . ARG A 1 106 ? -32.946 -20.550 11.236 1.00 58.66 105 ARG A O 1
ATOM 853 N N . VAL A 1 107 ? -31.226 -19.130 11.020 1.00 58.86 106 VAL A N 1
ATOM 854 C CA . VAL A 1 107 ? -30.228 -20.188 11.234 1.00 56.56 106 VAL A CA 1
ATOM 855 C C . VAL A 1 107 ? -29.588 -20.127 12.625 1.00 56.16 106 VAL A C 1
ATOM 856 O O . VAL A 1 107 ? -29.256 -21.171 13.199 1.00 52.19 106 VAL A O 1
ATOM 860 N N . SER A 1 108 ? -29.328 -18.934 13.160 1.00 57.83 107 SER A N 1
ATOM 861 C CA . SER A 1 108 ? -28.515 -18.871 14.376 1.00 62.15 107 SER A CA 1
ATOM 862 C C . SER A 1 108 ? -29.124 -19.588 15.581 1.00 62.54 107 SER A C 1
ATOM 863 O O . SER A 1 108 ? -28.353 -20.219 16.329 1.00 65.35 107 SER A O 1
ATOM 866 N N . PRO A 1 109 ? -30.437 -19.536 15.852 1.00 62.37 108 PRO A N 1
ATOM 867 C CA . PRO A 1 109 ? -30.929 -20.338 16.981 1.00 61.58 108 PRO A CA 1
ATOM 868 C C . PRO A 1 109 ? -30.600 -21.813 16.831 1.00 57.28 108 PRO A C 1
ATOM 869 O O . PRO A 1 109 ? -30.444 -22.507 17.846 1.00 57.74 108 PRO A O 1
ATOM 873 N N . PHE A 1 110 ? -30.448 -22.310 15.592 1.00 50.36 109 PHE A N 1
ATOM 874 C CA . PHE A 1 110 ? -30.037 -23.691 15.417 1.00 48.75 109 PHE A CA 1
ATOM 875 C C . PHE A 1 110 ? -28.597 -23.904 15.849 1.00 51.66 109 PHE A C 1
ATOM 876 O O . PHE A 1 110 ? -28.243 -25.015 16.283 1.00 49.80 109 PHE A O 1
ATOM 884 N N . LEU A 1 111 ? -27.735 -22.891 15.688 1.00 54.19 110 LEU A N 1
ATOM 885 C CA . LEU A 1 111 ? -26.314 -23.107 15.979 1.00 56.33 110 LEU A CA 1
ATOM 886 C C . LEU A 1 111 ? -26.095 -23.153 17.488 1.00 58.85 110 LEU A C 1
ATOM 887 O O . LEU A 1 111 ? -25.292 -23.949 17.996 1.00 55.47 110 LEU A O 1
ATOM 892 N N . GLY A 1 112 ? -26.835 -22.334 18.206 1.00 67.84 111 GLY A N 1
ATOM 893 C CA . GLY A 1 112 ? -26.742 -22.253 19.642 1.00 72.40 111 GLY A CA 1
ATOM 894 C C . GLY A 1 112 ? -25.893 -21.075 20.070 1.00 73.09 111 GLY A C 1
ATOM 895 O O . GLY A 1 112 ? -25.058 -20.557 19.317 1.00 72.77 111 GLY A O 1
ATOM 896 N N . ALA A 1 113 ? -26.122 -20.642 21.305 1.00 71.59 112 ALA A N 1
ATOM 897 C CA . ALA A 1 113 ? -25.378 -19.521 21.860 1.00 74.91 112 ALA A CA 1
ATOM 898 C C . ALA A 1 113 ? -23.903 -19.880 21.982 1.00 76.35 112 ALA A C 1
ATOM 899 O O . ALA A 1 113 ? -23.558 -20.959 22.477 1.00 73.73 112 ALA A O 1
ATOM 901 N N . ASP A 1 114 ? -23.041 -18.956 21.543 1.00 78.33 113 ASP A N 1
ATOM 902 C CA . ASP A 1 114 ? -21.582 -19.124 21.538 1.00 79.76 113 ASP A CA 1
ATOM 903 C C . ASP A 1 114 ? -21.167 -20.523 21.058 1.00 68.61 113 ASP A C 1
ATOM 904 O O . ASP A 1 114 ? -20.372 -21.221 21.693 1.00 71.67 113 ASP A O 1
ATOM 909 N N . ALA A 1 115 ? -21.717 -20.939 19.924 1.00 57.53 114 ALA A N 1
ATOM 910 C CA . ALA A 1 115 ? -21.372 -22.248 19.400 1.00 53.58 114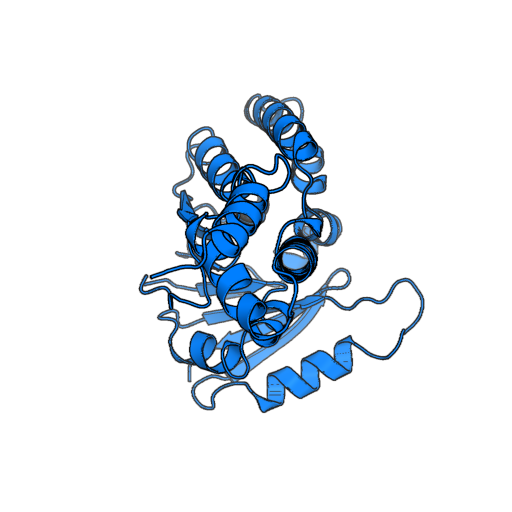 ALA A CA 1
ATOM 911 C C . ALA A 1 115 ? -19.935 -22.264 18.881 1.00 58.15 114 ALA A C 1
ATOM 912 O O . ALA A 1 115 ? -19.413 -21.248 18.427 1.00 62.06 114 ALA A O 1
ATOM 914 N N . ARG A 1 116 ? -19.304 -23.439 18.944 1.00 56.00 115 ARG A N 1
ATOM 915 C CA . ARG A 1 116 ? -18.087 -23.709 18.185 1.00 53.06 115 ARG A CA 1
ATOM 916 C C . ARG A 1 116 ? -18.523 -24.184 16.817 1.00 48.25 115 ARG A C 1
ATOM 917 O O . ARG A 1 116 ? -19.210 -25.214 16.711 1.00 44.05 115 ARG A O 1
ATOM 925 N N . VAL A 1 117 ? -18.137 -23.449 15.775 1.00 43.37 116 VAL A N 1
ATOM 926 C CA . VAL A 1 117 ? -18.705 -23.657 14.433 1.00 41.21 116 VAL A CA 1
ATOM 927 C C . VAL A 1 117 ? -17.569 -23.961 13.464 1.00 44.88 116 VAL A C 1
ATOM 928 O O . VAL A 1 117 ? -16.622 -23.180 13.367 1.00 50.01 116 VAL A O 1
ATOM 932 N N . LEU A 1 118 ? -17.673 -25.057 12.719 1.00 37.06 117 LEU A N 1
ATOM 933 C CA . LEU A 1 118 ? -16.752 -25.317 11.612 1.00 42.23 117 LEU A CA 1
ATOM 934 C C . LEU A 1 118 ? -17.381 -24.754 10.341 1.00 41.43 117 LEU A C 1
ATOM 935 O O . LEU A 1 118 ? -18.534 -25.027 10.081 1.00 42.25 117 LEU A O 1
ATOM 940 N N . ASP A 1 119 ? -16.636 -23.993 9.542 1.00 38.20 118 ASP A N 1
ATOM 941 C CA . ASP A 1 119 ? -17.197 -23.440 8.292 1.00 37.96 118 ASP A CA 1
ATOM 942 C C . ASP A 1 119 ? -16.399 -24.090 7.165 1.00 37.35 118 ASP A C 1
ATOM 943 O O . ASP A 1 119 ? -15.252 -23.717 6.937 1.00 36.40 118 ASP A O 1
ATOM 948 N N . LEU A 1 120 ? -16.993 -25.083 6.468 1.00 38.76 119 LEU A N 1
ATOM 949 C CA . LEU A 1 120 ? -16.223 -25.944 5.565 1.00 37.79 119 LEU A CA 1
ATOM 950 C C . LEU A 1 120 ? -16.286 -25.330 4.183 1.00 34.94 119 LEU A C 1
ATOM 951 O O . LEU A 1 120 ? -17.377 -24.982 3.723 1.00 34.35 119 LEU A O 1
ATOM 956 N N . ALA A 1 121 ? -15.125 -25.160 3.558 1.00 33.95 120 ALA A N 1
ATOM 957 C CA . ALA A 1 121 ? -15.027 -24.429 2.309 1.00 38.07 120 ALA A CA 1
ATOM 958 C C . ALA A 1 121 ? -15.592 -23.035 2.525 1.00 29.25 120 ALA A C 1
ATOM 959 O O . ALA A 1 121 ? -16.535 -22.601 1.879 1.00 34.59 120 ALA A O 1
ATOM 961 N N . CYS A 1 122 ? -14.960 -22.320 3.464 1.00 33.74 121 CYS A N 1
ATOM 962 C CA . CYS A 1 122 ? -15.558 -21.168 4.121 1.00 34.94 121 CYS A CA 1
ATOM 963 C C . CYS A 1 122 ? -15.566 -19.922 3.264 1.00 35.49 121 CYS A C 1
ATOM 964 O O . CYS A 1 122 ? -16.380 -19.034 3.524 1.00 38.82 121 CYS A O 1
ATOM 967 N N . GLY A 1 123 ? -14.705 -19.851 2.246 1.00 36.44 122 GLY A N 1
ATOM 968 C CA . GLY A 1 123 ? -14.592 -18.612 1.487 1.00 36.98 122 GLY A CA 1
ATOM 969 C C . GLY A 1 123 ? -14.345 -17.451 2.418 1.00 41.56 122 GLY A C 1
ATOM 970 O O . GLY A 1 123 ? -13.515 -17.532 3.314 1.00 42.94 122 GLY A O 1
ATOM 971 N N . LEU A 1 124 ? -15.123 -16.372 2.266 1.00 42.96 123 LEU A N 1
ATOM 972 C CA . LEU A 1 124 ? -15.067 -15.274 3.230 1.00 46.64 123 LEU A CA 1
ATOM 973 C C . LEU A 1 124 ? -16.217 -15.299 4.239 1.00 42.44 123 LEU A C 1
ATOM 974 O O . LEU A 1 124 ? -16.394 -14.344 4.991 1.00 43.09 123 LEU A O 1
ATOM 979 N N . ASN A 1 125 ? -17.003 -16.372 4.277 1.00 42.31 124 ASN A N 1
ATOM 980 C CA . ASN A 1 125 ? -18.178 -16.374 5.143 1.00 42.68 124 ASN A CA 1
ATOM 981 C C . ASN A 1 125 ? -17.860 -16.155 6.625 1.00 45.55 124 ASN A C 1
ATOM 982 O O . ASN A 1 125 ? -18.718 -15.586 7.324 1.00 48.92 124 ASN A O 1
ATOM 987 N N . PRO A 1 126 ? -16.712 -16.584 7.173 1.00 43.89 125 PRO A N 1
ATOM 988 C CA . PRO A 1 126 ? -16.473 -16.346 8.620 1.00 40.92 125 PRO A CA 1
ATOM 989 C C . PRO A 1 126 ? -16.345 -14.886 8.988 1.00 47.72 125 PRO A C 1
ATOM 990 O O . PRO A 1 126 ? -16.567 -14.519 10.160 1.00 52.57 125 PRO A O 1
ATOM 994 N N . ILE A 1 127 ? -16.018 -14.024 8.028 1.00 49.10 126 ILE A N 1
ATOM 995 C CA . ILE A 1 127 ? -16.046 -12.591 8.306 1.00 52.19 126 ILE A CA 1
ATOM 996 C C . ILE A 1 127 ? -17.491 -12.089 8.401 1.00 52.78 126 ILE A C 1
ATOM 997 O O . ILE A 1 127 ? -17.825 -11.286 9.277 1.00 62.50 126 ILE A O 1
ATOM 1002 N N . LEU A 1 128 ? -18.368 -12.566 7.517 1.00 48.79 127 LEU A N 1
ATOM 1003 C CA . LEU A 1 128 ? -19.794 -12.246 7.606 1.00 51.42 127 LEU A CA 1
ATOM 1004 C C . LEU A 1 128 ? -20.380 -12.713 8.933 1.00 57.81 127 LEU A C 1
ATOM 1005 O O . LEU A 1 128 ? -20.990 -11.921 9.664 1.00 63.26 127 LEU A O 1
ATOM 1010 N N . LEU A 1 129 ? -20.204 -14.001 9.254 1.00 53.16 128 LEU A N 1
ATOM 1011 C CA . LEU A 1 129 ? -20.569 -14.533 10.571 1.00 53.77 128 LEU A CA 1
ATOM 1012 C C . LEU A 1 129 ? -20.036 -13.695 11.715 1.00 57.32 128 LEU A C 1
ATOM 1013 O O . LEU A 1 129 ? -20.768 -13.339 12.646 1.00 64.17 128 LEU A O 1
ATOM 1018 N N . GLY A 1 130 ? -18.738 -13.450 11.724 1.00 55.63 129 GLY A N 1
ATOM 1019 C CA . GLY A 1 130 ? -18.160 -12.762 12.857 1.00 52.82 129 GLY A CA 1
ATOM 1020 C C . GLY A 1 130 ? -18.771 -11.399 13.089 1.00 62.03 129 GLY A C 1
ATOM 1021 O O . GLY A 1 130 ? -18.930 -10.964 14.241 1.00 63.97 129 GLY A O 1
ATOM 1022 N N . SER A 1 131 ? -19.130 -10.703 12.011 1.00 62.24 130 SER A N 1
ATOM 1023 C CA . SER A 1 131 ? -19.754 -9.398 12.182 1.00 67.62 130 SER A CA 1
ATOM 1024 C C . SER A 1 131 ? -21.096 -9.505 12.895 1.00 70.60 130 SER A C 1
ATOM 1025 O O . SER A 1 131 ? -21.526 -8.540 13.534 1.00 74.07 130 SER A O 1
ATOM 1028 N N . MET A 1 132 ? -21.750 -10.666 12.804 1.00 67.60 131 MET A N 1
ATOM 1029 C CA . MET A 1 132 ? -23.089 -10.881 13.325 1.00 69.95 131 MET A CA 1
ATOM 1030 C C . MET A 1 132 ? -23.092 -11.654 14.637 1.00 72.74 131 MET A C 1
ATOM 1031 O O . MET A 1 132 ? -24.133 -12.214 15.026 1.00 71.87 131 MET A O 1
ATOM 1036 N N . GLY A 1 133 ? -21.944 -11.679 15.327 1.00 71.24 132 GLY A N 1
ATOM 1037 C CA . GLY A 1 133 ? -21.823 -12.228 16.658 1.00 73.26 132 GLY A CA 1
ATOM 1038 C C . GLY A 1 133 ? -21.394 -13.672 16.732 1.00 69.76 132 GLY A C 1
ATOM 1039 O O . GLY A 1 133 ? -21.259 -14.193 17.847 1.00 70.04 132 GLY A O 1
ATOM 1040 N N . VAL A 1 134 ? -21.191 -14.337 15.591 1.00 62.80 133 VAL A N 1
ATOM 1041 C CA . VAL A 1 134 ? -20.691 -15.705 15.561 1.00 57.16 133 VAL A CA 1
ATOM 1042 C C . VAL A 1 134 ? -19.180 -15.598 15.382 1.00 57.09 133 VAL A C 1
ATOM 1043 O O . VAL A 1 134 ? -18.671 -15.513 14.268 1.00 52.77 133 VAL A O 1
ATOM 1047 N N . THR A 1 135 ? -18.456 -15.601 16.504 1.00 55.07 134 THR A N 1
ATOM 1048 C CA . THR A 1 135 ? -17.033 -15.286 16.509 1.00 56.50 134 THR A CA 1
ATOM 1049 C C . THR A 1 135 ? -16.181 -16.453 17.010 1.00 57.22 134 THR A C 1
ATOM 1050 O O . THR A 1 135 ? -15.019 -16.263 17.394 1.00 60.24 134 THR A O 1
ATOM 1054 N N . ASN A 1 136 ? -16.728 -17.664 17.002 1.00 55.49 135 ASN A N 1
ATOM 1055 C CA . ASN A 1 136 ? -15.981 -18.843 17.408 1.00 54.81 135 ASN A CA 1
ATOM 1056 C C . ASN A 1 136 ? -16.074 -19.886 16.308 1.00 52.84 135 ASN A C 1
ATOM 1057 O O . ASN A 1 136 ? -16.595 -20.975 16.537 1.00 55.54 135 ASN A O 1
ATOM 1062 N N . ALA A 1 137 ? -15.623 -19.543 15.093 1.00 44.13 136 ALA A N 1
ATOM 1063 C CA . ALA A 1 137 ? -15.682 -20.481 13.989 1.00 40.28 136 ALA A CA 1
ATOM 1064 C C . ALA A 1 137 ? -14.285 -20.874 13.532 1.00 43.22 136 ALA A C 1
ATOM 1065 O O . ALA A 1 137 ? -13.304 -20.158 13.742 1.00 47.22 136 ALA A O 1
ATOM 1067 N N . LEU A 1 138 ? -14.191 -22.030 12.881 1.00 37.55 137 LEU A N 1
ATOM 1068 C CA . LEU A 1 138 ? -12.917 -22.440 12.289 1.00 38.01 137 LEU A CA 1
ATOM 1069 C C . LEU A 1 138 ? -13.246 -22.627 10.835 1.00 37.73 137 LEU A C 1
ATOM 1070 O O . LEU A 1 138 ? -13.952 -23.580 10.493 1.00 37.97 137 LEU A O 1
ATOM 1075 N N . GLY A 1 139 ? -12.791 -21.711 9.990 1.00 36.78 138 GLY A N 1
ATOM 1076 C CA . GLY A 1 139 ? -12.999 -21.895 8.570 1.00 33.79 138 GLY A CA 1
ATOM 1077 C C . GLY A 1 139 ? -11.946 -22.784 7.958 1.00 36.13 138 GLY A C 1
ATOM 1078 O O . GLY A 1 139 ? -10.818 -22.933 8.444 1.00 37.13 138 GLY A O 1
ATOM 1079 N N . MET A 1 140 ? -12.298 -23.389 6.824 1.00 34.65 139 MET A N 1
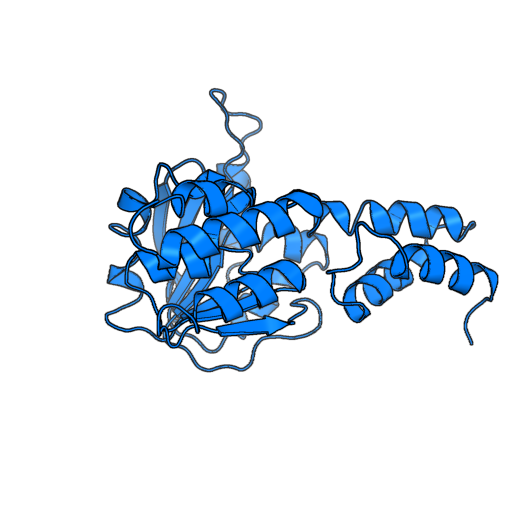ATOM 1080 C CA . MET A 1 140 ? -11.235 -24.104 6.136 1.00 37.71 139 MET A CA 1
ATOM 1081 C C . MET A 1 140 ? -11.522 -24.080 4.655 1.00 34.99 139 MET A C 1
ATOM 1082 O O . MET A 1 140 ? -12.684 -24.100 4.239 1.00 32.34 139 MET A O 1
ATOM 1087 N N . ASP A 1 141 ? -10.455 -24.043 3.859 1.00 36.18 140 ASP A N 1
ATOM 1088 C CA . ASP A 1 141 ? -10.667 -23.887 2.421 1.00 32.88 140 ASP A CA 1
ATOM 1089 C C . ASP A 1 141 ? -9.349 -24.226 1.719 1.00 32.04 140 ASP A C 1
ATOM 1090 O O . ASP A 1 141 ? -8.285 -24.292 2.342 1.00 30.75 140 ASP A O 1
ATOM 1095 N N . ILE A 1 142 ? -9.428 -24.430 0.400 1.00 30.99 141 ILE A N 1
ATOM 1096 C CA . ILE A 1 142 ? -8.206 -24.607 -0.390 1.00 33.36 141 ILE A CA 1
ATOM 1097 C C . ILE A 1 142 ? -7.649 -23.283 -0.868 1.00 35.69 141 ILE A C 1
ATOM 1098 O O . ILE A 1 142 ? -6.527 -23.233 -1.408 1.00 41.81 141 ILE A O 1
ATOM 1103 N N . HIS A 1 143 ? -8.445 -22.222 -0.765 1.00 37.08 142 HIS A N 1
ATOM 1104 C CA . HIS A 1 143 ? -8.089 -20.868 -1.164 1.00 39.17 142 HIS A CA 1
ATOM 1105 C C . HIS A 1 143 ? -7.369 -20.194 -0.013 1.00 37.91 142 HIS A C 1
ATOM 1106 O O . HIS A 1 143 ? -7.988 -19.716 0.939 1.00 37.04 142 HIS A O 1
ATOM 1113 N N . LEU A 1 144 ? -6.039 -20.185 -0.078 1.00 38.79 143 LEU A N 1
ATOM 1114 C CA . LEU A 1 144 ? -5.249 -19.576 0.980 1.00 39.99 143 LEU A CA 1
ATOM 1115 C C . LEU A 1 144 ? -5.407 -18.065 1.030 1.00 42.14 143 LEU A C 1
ATOM 1116 O O . LEU A 1 144 ? -5.063 -17.447 2.042 1.00 42.32 143 LEU A O 1
ATOM 1121 N N . GLY A 1 145 ? -5.922 -17.440 -0.024 1.00 48.25 144 GLY A N 1
ATOM 1122 C CA . GLY A 1 145 ? -6.233 -16.023 0.096 1.00 52.55 144 GLY A CA 1
ATOM 1123 C C . GLY A 1 145 ? -7.394 -15.799 1.049 1.00 51.57 144 GLY A C 1
ATOM 1124 O O . GLY A 1 145 ? -7.348 -14.921 1.916 1.00 53.21 144 GLY A O 1
ATOM 1125 N N . CYS A 1 146 ? -8.454 -16.598 0.902 1.00 50.12 145 CYS A N 1
ATOM 1126 C CA . CYS A 1 146 ? -9.558 -16.573 1.858 1.00 49.80 145 CYS A CA 1
ATOM 1127 C C . CYS A 1 146 ? -9.060 -16.830 3.280 1.00 49.53 145 CYS A C 1
ATOM 1128 O O . CYS A 1 146 ? -9.376 -16.081 4.218 1.00 49.31 145 CYS A O 1
ATOM 1131 N N . VAL A 1 147 ? -8.292 -17.904 3.447 1.00 45.60 146 VAL A N 1
ATOM 1132 C CA . VAL A 1 147 ? -7.779 -18.259 4.764 1.00 46.02 146 VAL A CA 1
ATOM 1133 C C . VAL A 1 147 ? -7.045 -17.077 5.363 1.00 44.95 146 VAL A C 1
ATOM 1134 O O . VAL A 1 147 ? -7.228 -16.731 6.537 1.00 46.75 146 VAL A O 1
ATOM 1138 N N . ARG A 1 148 ? -6.184 -16.434 4.574 1.00 48.40 147 ARG A N 1
ATOM 1139 C CA . ARG A 1 148 ? -5.356 -15.367 5.135 1.00 51.88 147 ARG A CA 1
ATOM 1140 C C . ARG A 1 148 ? -6.202 -14.191 5.590 1.00 54.92 147 ARG A C 1
ATOM 1141 O O . ARG A 1 148 ? -5.951 -13.606 6.650 1.00 57.40 147 ARG A O 1
ATOM 1149 N N . LEU A 1 149 ? -7.183 -13.799 4.765 1.00 54.44 148 LEU A N 1
ATOM 1150 C CA . LEU A 1 149 ? -8.040 -12.662 5.094 1.00 58.01 148 LEU A CA 1
ATOM 1151 C C . LEU A 1 149 ? -8.844 -12.926 6.354 1.00 57.52 148 LEU A C 1
ATOM 1152 O O . LEU A 1 149 ? -9.010 -12.035 7.201 1.00 58.63 148 LEU A O 1
ATOM 1157 N N . VAL A 1 150 ? -9.351 -14.148 6.487 1.00 52.90 149 VAL A N 1
ATOM 1158 C CA . VAL A 1 150 ? -10.120 -14.509 7.668 1.00 53.73 149 VAL A CA 1
ATOM 1159 C C . VAL A 1 150 ? -9.276 -14.377 8.926 1.00 54.70 149 VAL A C 1
ATOM 1160 O O . VAL A 1 150 ? -9.696 -13.757 9.899 1.00 59.27 149 VAL A O 1
ATOM 1164 N N . ASN A 1 151 ? -8.076 -14.964 8.927 1.00 54.56 150 ASN A N 1
A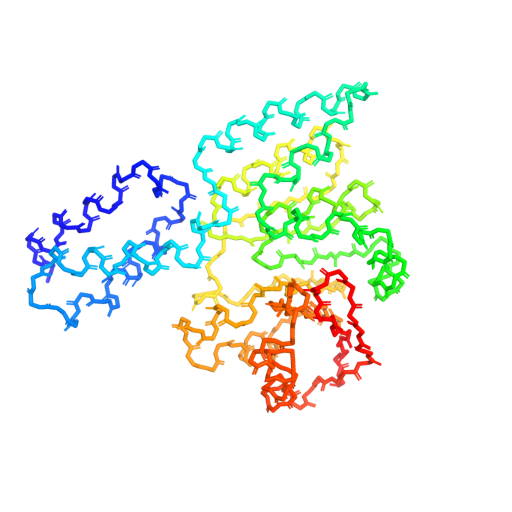TOM 1165 C CA . ASN A 1 151 ? -7.226 -14.913 10.119 1.00 54.07 150 ASN A CA 1
ATOM 1166 C C . ASN A 1 151 ? -6.832 -13.483 10.470 1.00 62.06 150 ASN A C 1
ATOM 1167 O O . ASN A 1 151 ? -6.810 -13.103 11.652 1.00 65.09 150 ASN A O 1
ATOM 1172 N N . GLU A 1 152 ? -6.474 -12.685 9.466 1.00 62.57 151 GLU A N 1
ATOM 1173 C CA . GLU A 1 152 ? -6.088 -11.299 9.720 1.00 68.96 151 GLU A CA 1
ATOM 1174 C C . GLU A 1 152 ? -7.247 -10.497 10.299 1.00 64.84 151 GLU A C 1
ATOM 1175 O O . GLU A 1 152 ? -7.082 -9.743 11.266 1.00 65.56 151 GLU A O 1
ATOM 1181 N N . THR A 1 153 ? -8.430 -10.629 9.701 1.00 63.66 152 THR A N 1
ATOM 1182 C CA . THR A 1 153 ? -9.573 -9.864 10.183 1.00 64.28 152 THR A CA 1
ATOM 1183 C C . THR A 1 153 ? -9.933 -10.284 11.599 1.00 67.07 152 THR A C 1
ATOM 1184 O O . THR A 1 153 ? -10.204 -9.443 12.463 1.00 70.29 152 THR A O 1
ATOM 1188 N N . ALA A 1 154 ? -9.934 -11.596 11.855 1.00 65.42 153 ALA A N 1
ATOM 1189 C CA . ALA A 1 154 ? -10.311 -12.104 13.172 1.00 64.00 153 ALA A CA 1
ATOM 1190 C C . ALA A 1 154 ? -9.360 -11.618 14.261 1.00 65.35 153 ALA A C 1
ATOM 1191 O O . ALA A 1 154 ? -9.808 -11.173 15.321 1.00 69.24 153 ALA A O 1
ATOM 1193 N N . ARG A 1 155 ? -8.039 -11.712 14.037 1.00 64.17 154 ARG A N 1
ATOM 1194 C CA A ARG A 1 155 ? -7.105 -11.240 15.053 0.50 68.66 154 ARG A CA 1
ATOM 1195 C CA B ARG A 1 155 ? -7.092 -11.232 15.044 0.50 68.69 154 ARG A CA 1
ATOM 1196 C C . ARG A 1 155 ? -7.249 -9.740 15.303 1.00 74.30 154 ARG A C 1
ATOM 1197 O O . ARG A 1 155 ? -7.110 -9.290 16.448 1.00 73.39 154 ARG A O 1
ATOM 1212 N N . ALA A 1 156 ? -7.538 -8.957 14.256 1.00 79.22 155 ALA A N 1
ATOM 1213 C CA . ALA A 1 156 ? -7.732 -7.517 14.422 1.00 87.38 155 ALA A CA 1
ATOM 1214 C C . ALA A 1 156 ? -9.020 -7.176 15.161 1.00 86.22 155 ALA A C 1
ATOM 1215 O O . ALA A 1 156 ? -9.096 -6.114 15.790 1.00 94.37 155 ALA A O 1
ATOM 1217 N N . ARG A 1 157 ? -10.038 -8.028 15.084 1.00 73.31 156 ARG A N 1
ATOM 1218 C CA . ARG A 1 157 ? -11.313 -7.757 15.734 1.00 75.74 156 ARG A CA 1
ATOM 1219 C C . ARG A 1 157 ? -11.413 -8.419 17.102 1.00 77.52 156 ARG A C 1
ATOM 1220 O O . ARG A 1 157 ? -12.404 -8.198 17.811 1.00 82.51 156 ARG A O 1
ATOM 1228 N N . GLY A 1 158 ? -10.416 -9.222 17.488 1.00 75.24 157 GLY A N 1
ATOM 1229 C CA . GLY A 1 158 ? -10.461 -9.932 18.755 1.00 76.32 157 GLY A CA 1
ATOM 1230 C C . GLY A 1 158 ? -11.341 -11.160 18.773 1.00 75.33 157 GLY A C 1
ATOM 1231 O O . GLY A 1 158 ? -11.758 -11.593 19.853 1.00 71.78 157 GLY A O 1
ATOM 1232 N N . TRP A 1 159 ? -11.642 -11.736 17.605 1.00 73.56 158 TRP A N 1
ATOM 1233 C CA . TRP A 1 159 ? -12.446 -12.951 17.508 1.00 68.57 158 TRP A CA 1
ATOM 1234 C C . TRP A 1 159 ? -11.601 -14.189 17.804 1.00 66.01 158 TRP A C 1
ATOM 1235 O O . TRP A 1 159 ? -10.378 -14.200 17.619 1.00 63.77 158 TRP A O 1
ATOM 1246 N N . HIS A 1 160 ? -12.267 -15.242 18.282 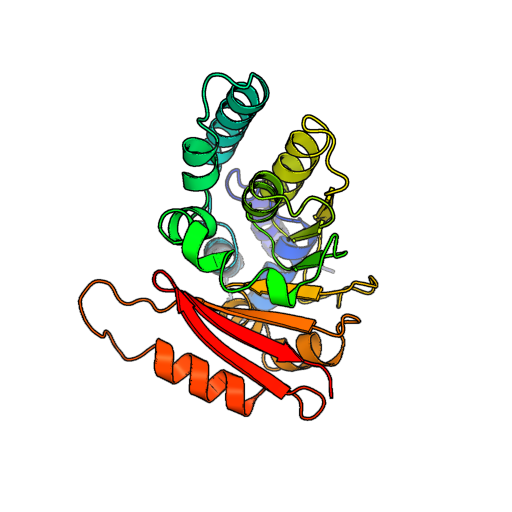1.00 58.06 159 HIS A N 1
ATOM 1247 C CA . HIS A 1 160 ? -11.588 -16.524 18.383 1.00 57.42 159 HIS A CA 1
ATOM 1248 C C . HIS A 1 160 ? -11.544 -17.228 17.047 1.00 52.70 159 HIS A C 1
ATOM 1249 O O . HIS A 1 160 ? -10.743 -18.154 16.884 1.00 49.72 159 HIS A O 1
ATOM 1256 N N . THR A 1 161 ? -12.343 -16.753 16.099 1.00 50.42 160 THR A N 1
ATOM 1257 C CA . THR A 1 161 ? -12.403 -17.326 14.766 1.00 46.32 160 THR A CA 1
ATOM 1258 C C . THR A 1 161 ? -11.035 -17.365 14.095 1.00 46.50 160 THR A C 1
ATOM 1259 O O . THR A 1 161 ? -10.245 -16.425 14.203 1.00 50.56 160 THR A O 1
ATOM 1263 N N . ARG A 1 162 ? -10.784 -18.460 13.374 1.00 44.90 161 ARG A N 1
ATOM 1264 C CA . ARG A 1 162 ? -9.534 -18.680 12.646 1.00 43.94 161 ARG A CA 1
ATOM 1265 C C . ARG A 1 162 ? -9.887 -19.461 11.389 1.00 43.04 161 ARG A C 1
ATOM 1266 O O . ARG A 1 162 ? -10.964 -20.030 11.287 1.00 42.25 161 ARG A O 1
ATOM 1274 N N . ALA A 1 163 ? -8.941 -19.552 10.454 1.00 40.54 162 ALA A N 1
ATOM 1275 C CA . ALA A 1 163 ? -9.128 -20.415 9.287 1.00 40.06 162 ALA A CA 1
ATOM 1276 C C . ALA A 1 163 ? -7.823 -21.140 8.984 1.00 38.25 162 ALA A C 1
ATOM 1277 O O . ALA A 1 163 ? -6.740 -20.699 9.376 1.00 40.96 162 ALA A O 1
ATOM 1279 N N . ARG A 1 164 ? -7.939 -22.266 8.272 1.00 36.33 163 ARG A N 1
ATOM 1280 C CA . ARG A 1 164 ? -6.750 -23.016 7.913 1.00 41.67 163 ARG A CA 1
ATOM 1281 C C . ARG A 1 164 ? -6.961 -23.684 6.565 1.00 39.23 163 ARG A C 1
ATOM 1282 O O . ARG A 1 164 ? -8.084 -23.874 6.099 1.00 37.69 163 ARG A O 1
ATOM 1290 N N . ALA A 1 165 ? -5.850 -24.031 5.933 1.00 34.62 164 ALA A N 1
ATOM 1291 C CA . ALA A 1 165 ? -5.921 -24.793 4.678 1.00 33.67 164 ALA A CA 1
ATOM 1292 C C . ALA A 1 165 ? -6.621 -26.142 4.849 1.00 33.70 164 ALA A C 1
ATOM 1293 O O . ALA A 1 165 ? -6.273 -26.925 5.737 1.00 33.72 164 ALA A O 1
ATOM 1295 N N . CYS A 1 166 ? -7.465 -26.513 3.886 1.00 33.55 165 CYS A N 1
ATOM 1296 C CA . CYS A 1 166 ? -8.056 -27.850 3.956 1.00 35.79 165 CYS A CA 1
ATOM 1297 C C . CYS A 1 166 ? -8.562 -28.254 2.584 1.00 35.10 165 CYS A C 1
ATOM 1298 O O . CYS A 1 166 ? -9.390 -27.521 2.036 1.00 36.38 165 CYS A O 1
ATOM 1301 N N . ASP A 1 167 ? -8.147 -29.411 2.072 1.00 33.06 166 ASP A N 1
ATOM 1302 C CA . ASP A 1 167 ? -8.736 -29.948 0.831 1.00 34.86 166 ASP A CA 1
ATOM 1303 C C . ASP A 1 167 ? -9.676 -31.075 1.250 1.00 28.65 166 ASP A C 1
ATOM 1304 O O . ASP A 1 167 ? -9.218 -32.148 1.655 1.00 34.18 166 ASP A O 1
ATOM 1309 N N . LEU A 1 168 ? -10.976 -30.832 1.109 1.00 29.82 167 LEU A N 1
ATOM 1310 C CA . LEU A 1 168 ? -12.037 -31.748 1.525 1.00 35.12 167 LEU A CA 1
ATOM 1311 C C . LEU A 1 168 ? -12.141 -33.018 0.671 1.00 39.32 167 LEU A C 1
ATOM 1312 O O . LEU A 1 168 ? -12.959 -33.904 0.984 1.00 34.32 167 LEU A O 1
ATOM 1317 N N . LEU A 1 169 ? -11.346 -33.162 -0.391 1.00 31.75 168 LEU A N 1
ATOM 1318 C CA . LEU A 1 169 ? -11.267 -34.430 -1.085 1.00 35.45 168 LEU A CA 1
ATOM 1319 C C . LEU A 1 169 ? -10.233 -35.342 -0.463 1.00 43.44 168 LEU A C 1
ATOM 1320 O O . LEU A 1 169 ? -10.257 -36.572 -0.672 1.00 45.64 168 LEU A O 1
ATOM 1325 N N . SER A 1 170 ? -9.275 -34.788 0.259 1.00 40.55 169 SER A N 1
ATOM 1326 C CA . SER A 1 170 ? -8.306 -35.674 0.849 1.00 43.93 169 SER A CA 1
ATOM 1327 C C . SER A 1 170 ? -8.326 -35.638 2.363 1.00 44.01 169 SER A C 1
ATOM 1328 O O . SER A 1 170 ? -7.572 -36.396 2.993 1.00 43.79 169 SER A O 1
ATOM 1331 N N . GLU A 1 171 ? -9.217 -34.845 2.968 1.00 41.95 170 GLU A N 1
ATOM 1332 C CA . GLU A 1 171 ? -9.279 -34.788 4.426 1.00 45.56 170 GLU A CA 1
ATOM 1333 C C . GLU A 1 171 ? -10.742 -34.728 4.850 1.00 43.52 170 GLU A C 1
ATOM 1334 O O . GLU A 1 171 ? -11.500 -33.950 4.284 1.00 38.42 170 GLU A O 1
ATOM 1340 N N . ILE A 1 172 ? -11.129 -35.526 5.829 1.00 40.31 171 ILE A N 1
ATOM 1341 C CA . ILE A 1 172 ? -12.422 -35.345 6.506 1.00 45.20 171 ILE A CA 1
ATOM 1342 C C . ILE A 1 172 ? -12.121 -34.643 7.802 1.00 48.17 171 ILE A C 1
ATOM 1343 O O . ILE A 1 172 ? -11.364 -35.200 8.641 1.00 43.22 171 ILE A O 1
ATOM 1348 N N . PRO A 1 173 ? -12.500 -33.369 7.984 1.00 42.52 172 PRO A N 1
ATOM 1349 C CA . PRO A 1 173 ? -12.079 -32.612 9.173 1.00 42.56 172 PRO A CA 1
ATOM 1350 C C . PRO A 1 173 ? -12.390 -33.366 10.441 1.00 47.59 172 PRO A C 1
ATOM 1351 O O . PRO A 1 173 ? -13.517 -33.860 10.624 1.00 48.21 172 PRO A O 1
ATOM 1355 N N . ALA A 1 174 ? -11.383 -33.443 11.324 1.00 47.75 173 ALA A N 1
ATOM 1356 C CA . ALA A 1 174 ? -11.475 -34.212 12.558 1.00 45.66 173 ALA A CA 1
ATOM 1357 C C . ALA A 1 174 ? -11.848 -33.362 13.775 1.00 48.55 173 ALA A C 1
ATOM 1358 O O . ALA A 1 174 ? -11.964 -33.905 14.882 1.00 50.04 173 ALA A O 1
ATOM 1360 N N . GLU A 1 175 ? -12.065 -32.060 13.602 1.00 45.28 174 GLU A N 1
ATOM 1361 C CA . GLU A 1 175 ? -12.340 -31.195 14.736 1.00 51.43 174 GLU A CA 1
ATOM 1362 C C . GLU A 1 175 ? -13.692 -31.537 15.354 1.00 57.18 174 GLU A C 1
ATOM 1363 O O . GLU A 1 175 ? -14.606 -32.027 14.672 1.00 59.47 174 GLU A O 1
ATOM 1369 N N . GLU A 1 176 ? -13.794 -31.295 16.664 1.00 52.98 175 GLU A N 1
ATOM 1370 C CA . GLU A 1 176 ? -15.055 -31.310 17.395 1.00 56.05 175 GLU A CA 1
ATOM 1371 C C . GLU A 1 176 ? -15.731 -29.960 17.284 1.00 56.36 175 GLU A C 1
ATOM 1372 O O . GLU A 1 176 ? -15.091 -28.927 17.490 1.00 56.96 175 GLU A O 1
ATOM 1378 N N . ALA A 1 177 ? -17.039 -29.963 17.060 1.00 51.40 176 ALA A N 1
ATOM 1379 C CA . ALA A 1 177 ? -17.735 -28.688 17.053 1.00 50.40 176 ALA A CA 1
ATOM 1380 C C . ALA A 1 177 ? -19.205 -28.881 17.403 1.00 51.40 176 ALA A C 1
ATOM 1381 O O . ALA A 1 177 ? -19.728 -29.996 17.424 1.00 52.04 176 ALA A O 1
ATOM 1383 N N . ASP A 1 178 ? -19.854 -27.767 17.723 1.00 49.21 177 ASP A N 1
ATOM 1384 C CA . ASP A 1 178 ? -21.290 -27.785 17.967 1.00 48.65 177 ASP A CA 1
ATOM 1385 C C . ASP A 1 178 ? -22.066 -27.834 16.666 1.00 45.49 177 ASP A C 1
ATOM 1386 O O . ASP A 1 178 ? -23.155 -28.429 16.602 1.00 45.81 177 ASP A O 1
ATOM 1391 N N . ALA A 1 179 ? -21.528 -27.229 15.618 1.00 42.62 178 ALA A N 1
ATOM 1392 C CA . ALA A 1 179 ? -22.240 -27.193 14.349 1.00 41.29 178 ALA A CA 1
ATOM 1393 C C . ALA A 1 179 ? -21.221 -27.102 13.245 1.00 41.14 178 ALA A C 1
ATOM 1394 O O . ALA A 1 179 ? -20.138 -26.557 13.464 1.00 41.07 178 ALA A O 1
ATOM 1396 N N . ALA A 1 180 ? -21.560 -27.626 12.038 1.00 35.92 179 ALA A N 1
ATOM 1397 C CA . ALA A 1 180 ? -20.735 -27.418 10.865 1.00 35.44 179 ALA A CA 1
ATOM 1398 C C . ALA A 1 180 ? -21.589 -26.889 9.728 1.00 34.32 179 ALA A C 1
ATOM 1399 O O . ALA A 1 180 ? -22.757 -27.268 9.587 1.00 34.49 179 ALA A O 1
ATOM 1401 N N . LEU A 1 181 ? -20.996 -25.970 8.973 1.00 29.41 180 LEU A N 1
ATOM 1402 C CA . LEU A 1 181 ? -21.653 -25.304 7.863 1.00 33.09 180 LEU A CA 1
ATOM 1403 C C . LEU A 1 181 ? -21.052 -25.897 6.612 1.00 35.71 180 LEU A C 1
ATOM 1404 O O . LEU A 1 181 ? -19.828 -26.010 6.520 1.00 32.13 180 LEU A O 1
ATOM 1409 N N . LEU A 1 182 ? -21.920 -26.351 5.693 1.00 30.92 181 LEU A N 1
ATOM 1410 C CA . LEU A 1 182 ? -21.530 -26.861 4.377 1.00 27.79 181 LEU A CA 1
ATOM 1411 C C . LEU A 1 182 ? -22.343 -26.058 3.383 1.00 28.94 181 LEU A C 1
ATOM 1412 O O . LEU A 1 182 ? -23.373 -26.545 2.854 1.00 27.39 181 LEU A O 1
ATOM 1417 N N . MET A 1 183 ? -21.923 -24.811 3.143 1.00 27.77 182 MET A N 1
ATOM 1418 C CA . MET A 1 183 ? -22.768 -23.867 2.419 1.00 28.33 182 MET A CA 1
ATOM 1419 C C . MET A 1 183 ? -22.276 -23.782 0.971 1.00 31.58 182 MET A C 1
ATOM 1420 O O . MET A 1 183 ? -21.085 -23.499 0.735 1.00 29.50 182 MET A O 1
ATOM 1425 N N . LYS A 1 184 ? -23.190 -24.036 0.015 1.00 28.04 183 LYS A N 1
ATOM 1426 C CA . LYS A 1 184 ? -22.893 -23.985 -1.421 1.00 28.27 183 LYS A CA 1
ATOM 1427 C C . LYS A 1 184 ? -21.675 -24.822 -1.753 1.00 28.45 183 LYS A C 1
ATOM 1428 O O . LYS A 1 184 ? -20.789 -24.428 -2.543 1.00 33.03 183 LYS A O 1
ATOM 1434 N N . LEU A 1 185 ? -21.611 -25.964 -1.127 1.00 26.53 184 LEU A N 1
ATOM 1435 C CA . LEU A 1 185 ? -20.423 -26.804 -1.174 1.00 28.35 184 LEU A CA 1
ATOM 1436 C C . LEU A 1 185 ? -20.681 -28.182 -1.757 1.00 27.83 184 LEU A C 1
ATOM 1437 O O . LEU A 1 185 ? -19.880 -28.669 -2.543 1.00 28.41 184 LEU A O 1
ATOM 1442 N N . LEU A 1 186 ? -21.774 -28.852 -1.377 1.00 26.76 185 LEU A N 1
ATOM 1443 C CA . LEU A 1 186 ? -21.878 -30.262 -1.759 1.00 26.08 185 LEU A CA 1
ATOM 1444 C C . LEU A 1 186 ? -21.895 -30.473 -3.276 1.00 26.68 185 LEU A C 1
ATOM 1445 O O . LEU A 1 186 ? -21.306 -31.476 -3.722 1.00 29.45 185 LEU A O 1
ATOM 1450 N N . PRO A 1 187 ? -22.536 -29.632 -4.112 1.00 27.69 186 PRO A N 1
ATOM 1451 C CA . PRO A 1 187 ? -22.466 -29.927 -5.560 1.00 32.34 186 PRO A CA 1
ATOM 1452 C C . PRO A 1 187 ? -21.075 -29.879 -6.105 1.00 33.73 186 PRO A C 1
ATOM 1453 O O . PRO A 1 187 ? -20.734 -30.726 -6.933 1.00 33.28 186 PRO A O 1
ATOM 1457 N N . VAL A 1 188 ? -20.247 -28.936 -5.658 1.00 29.67 187 VAL A N 1
ATOM 1458 C CA . VAL A 1 188 ? -18.929 -28.870 -6.273 1.00 34.66 187 VAL A CA 1
ATOM 1459 C C . VAL A 1 188 ? -18.049 -29.961 -5.705 1.00 29.68 187 VAL A C 1
ATOM 1460 O O . VAL A 1 188 ? -17.156 -30.456 -6.381 1.00 32.79 187 VAL A O 1
ATOM 1464 N N . LEU A 1 189 ? -18.286 -30.375 -4.456 1.00 26.95 188 LEU A N 1
ATOM 1465 C CA . LEU A 1 189 ? -17.512 -31.499 -3.941 1.00 27.33 188 LEU A CA 1
ATOM 1466 C C . LEU A 1 189 ? -17.866 -32.789 -4.680 1.00 31.03 188 LEU A C 1
ATOM 1467 O O . LEU A 1 189 ? -16.985 -33.568 -5.037 1.00 33.78 188 LEU A O 1
ATOM 1472 N N . GLU A 1 190 ? -19.152 -33.019 -4.927 1.00 29.33 189 GLU A N 1
ATOM 1473 C CA . GLU A 1 190 ? -19.597 -34.242 -5.596 1.00 31.12 189 GLU A CA 1
ATOM 1474 C C . GLU A 1 190 ? -19.170 -34.248 -7.057 1.00 35.94 189 GLU A C 1
ATOM 1475 O O . GLU A 1 190 ? -18.951 -35.330 -7.645 1.00 39.25 189 GLU A O 1
ATOM 1481 N N . ALA A 1 191 ? -19.004 -33.057 -7.650 1.00 33.30 190 ALA A N 1
ATOM 1482 C CA . ALA A 1 191 ? -18.452 -32.951 -8.999 1.00 38.31 190 ALA A CA 1
ATOM 1483 C C . ALA A 1 191 ? -17.008 -33.390 -9.043 1.00 38.74 190 ALA A C 1
ATOM 1484 O O . ALA A 1 191 ? -16.504 -33.792 -10.114 1.00 38.38 190 ALA A O 1
ATOM 1486 N N . GLN A 1 192 ? -16.301 -33.269 -7.927 1.00 33.68 191 GLN A N 1
ATOM 1487 C CA . GLN A 1 192 ? -14.908 -33.681 -7.878 1.00 34.26 191 GLN A CA 1
ATOM 1488 C C . GLN A 1 192 ? -14.745 -35.161 -7.554 1.00 39.27 191 GLN A C 1
ATOM 1489 O O . GLN A 1 192 ? -13.739 -35.756 -7.968 1.00 37.44 191 GLN A O 1
ATOM 1495 N N . LYS A 1 193 ? -15.686 -35.766 -6.814 1.00 33.87 192 LYS A N 1
ATOM 1496 C CA . LYS A 1 193 ? -15.586 -37.193 -6.488 1.00 38.72 192 LYS A CA 1
ATOM 1497 C C . LYS A 1 193 ? -16.964 -37.716 -6.133 1.00 39.90 192 LYS A C 1
ATOM 1498 O O . LYS A 1 193 ? -17.561 -37.232 -5.176 1.00 33.84 192 LYS A O 1
ATOM 1504 N N . THR A 1 194 ? -17.468 -38.689 -6.895 1.00 42.24 193 THR A N 1
ATOM 1505 C CA . THR A 1 194 ? -18.768 -39.301 -6.586 1.00 42.84 193 THR A CA 1
ATOM 1506 C C . THR A 1 194 ? -18.745 -39.966 -5.225 1.00 37.19 193 THR A C 1
ATOM 1507 O O . THR A 1 194 ? -17.804 -40.674 -4.891 1.00 37.64 193 THR A O 1
ATOM 1511 N N . GLY A 1 195 ? -19.777 -39.724 -4.437 1.00 38.27 194 GLY A N 1
ATOM 1512 C CA . GLY A 1 195 ? -19.873 -40.289 -3.115 1.00 42.44 194 GLY A CA 1
ATOM 1513 C C . GLY A 1 195 ? -19.272 -39.436 -2.016 1.00 42.17 194 GLY A C 1
ATOM 1514 O O . GLY A 1 195 ? -19.455 -39.764 -0.826 1.00 37.59 194 GLY A O 1
ATOM 1515 N N . ARG A 1 196 ? -18.562 -38.350 -2.376 1.00 33.07 195 ARG A N 1
ATOM 1516 C CA . ARG A 1 196 ? -17.774 -37.639 -1.377 1.00 34.50 195 ARG A CA 1
ATOM 1517 C C . ARG A 1 196 ? -18.670 -36.823 -0.457 1.00 30.52 195 ARG A C 1
ATOM 1518 O O . ARG A 1 196 ? -18.373 -36.693 0.744 1.00 31.43 195 ARG A O 1
ATOM 1526 N N . ALA A 1 197 ? -19.781 -36.297 -0.981 1.00 30.68 196 ALA A N 1
ATOM 1527 C CA . ALA A 1 197 ? -20.723 -35.577 -0.117 1.00 28.38 196 ALA A CA 1
ATOM 1528 C C . ALA A 1 197 ? -21.244 -36.475 0.994 1.00 33.19 196 ALA A C 1
ATOM 1529 O O . ALA A 1 197 ? -21.234 -36.101 2.181 1.00 34.61 196 ALA A O 1
ATOM 1531 N N . ALA A 1 198 ? -21.726 -37.667 0.633 1.00 33.46 197 ALA A N 1
ATOM 1532 C CA . ALA A 1 198 ? -22.259 -38.558 1.662 1.00 37.68 197 ALA A CA 1
ATOM 1533 C C . ALA A 1 198 ? -21.169 -38.997 2.634 1.00 38.36 197 ALA A C 1
ATOM 1534 O O . ALA A 1 198 ? -21.438 -39.226 3.828 1.00 39.93 197 ALA A O 1
ATOM 1536 N N . GLU A 1 199 ? -19.936 -39.158 2.149 1.00 35.05 198 GLU A N 1
ATOM 1537 C CA . GLU A 1 199 ? -18.873 -39.613 3.047 1.00 40.16 198 GLU A CA 1
ATOM 1538 C C . GLU A 1 199 ? -18.529 -38.509 4.049 1.00 42.88 198 GLU A C 1
ATOM 1539 O O . GLU A 1 199 ? -18.326 -38.772 5.237 1.00 41.80 198 GLU A O 1
ATOM 1545 N N . LEU A 1 200 ? -18.502 -37.263 3.578 1.00 36.09 199 LEU A N 1
ATOM 1546 C CA . LEU A 1 200 ? -18.247 -36.128 4.449 1.00 39.25 199 LEU A CA 1
ATOM 1547 C C . LEU A 1 200 ? -19.356 -35.955 5.483 1.00 39.89 199 LEU A C 1
ATOM 1548 O O . LEU A 1 200 ? -19.081 -35.814 6.677 1.00 38.76 199 LEU A O 1
ATOM 1553 N N . LEU A 1 201 ? -20.623 -35.941 5.041 1.00 36.21 200 LEU A N 1
ATOM 1554 C CA . LEU A 1 201 ? -21.725 -35.768 5.995 1.00 34.59 200 LEU A CA 1
ATOM 1555 C C . LEU A 1 201 ? -21.717 -36.846 7.073 1.00 43.33 200 LEU A C 1
ATOM 1556 O O . LEU A 1 201 ? -21.960 -36.560 8.257 1.00 44.74 200 LEU A O 1
ATOM 1561 N N . ALA A 1 202 ? -21.456 -38.102 6.694 1.00 41.14 201 ALA A N 1
ATOM 1562 C CA . ALA A 1 202 ? -21.526 -39.194 7.668 1.00 45.04 201 ALA A CA 1
ATOM 1563 C C . ALA A 1 202 ? -20.389 -39.173 8.691 1.00 44.28 201 ALA A C 1
ATOM 1564 O O . ALA A 1 202 ? -20.498 -39.839 9.731 1.00 49.25 201 ALA A O 1
ATOM 1566 N N . SER A 1 203 ? -19.305 -38.448 8.430 1.00 42.83 202 SER A N 1
ATOM 1567 C CA . SER A 1 203 ? -18.113 -38.528 9.270 1.00 46.69 202 SER A CA 1
ATOM 1568 C C . SER A 1 203 ? -17.821 -37.278 10.096 1.00 44.23 202 SER A C 1
ATOM 1569 O O . SER A 1 203 ? -16.986 -37.354 11.025 1.00 43.47 202 SER A O 1
ATOM 1572 N N . LEU A 1 204 ? -18.444 -36.136 9.778 1.00 40.78 203 LEU A N 1
ATOM 1573 C CA . LEU A 1 204 ? -18.224 -34.922 10.560 1.00 42.73 203 LEU A CA 1
ATOM 1574 C C . LEU A 1 204 ? -18.597 -35.127 12.028 1.00 49.26 203 LEU A C 1
ATOM 1575 O O . LEU A 1 204 ? -19.592 -35.783 12.355 1.00 52.15 203 LEU A O 1
ATOM 1580 N N . ARG A 1 205 ? -17.778 -34.581 12.920 1.00 45.82 204 ARG A N 1
ATOM 1581 C CA . ARG A 1 205 ? -18.000 -34.783 14.354 1.00 57.27 204 ARG A CA 1
ATOM 1582 C C . ARG A 1 205 ? -18.742 -33.596 14.951 1.00 61.05 204 ARG A C 1
ATOM 1583 O O . ARG A 1 205 ? -18.296 -33.022 15.940 1.00 69.99 204 ARG A O 1
ATOM 1591 N N . ALA A 1 206 ? -19.849 -33.179 14.327 1.00 51.35 205 ALA A N 1
ATOM 1592 C CA . ALA A 1 206 ? -20.690 -32.108 14.853 1.00 47.49 205 ALA A CA 1
ATOM 1593 C C . ALA A 1 206 ? -22.134 -32.606 14.817 1.00 49.71 205 ALA A C 1
ATOM 1594 O O . ALA A 1 206 ? -22.560 -33.212 13.808 1.00 51.95 205 ALA A O 1
ATOM 1596 N N . PRO A 1 207 ? -22.911 -32.363 15.871 1.00 48.91 206 PRO A N 1
ATOM 1597 C CA . PRO A 1 207 ? -24.282 -32.886 15.893 1.00 48.66 206 PRO A CA 1
ATOM 1598 C C . PRO A 1 207 ? -25.261 -32.110 15.036 1.00 52.62 206 PRO A C 1
ATOM 1599 O O . PRO A 1 207 ? -26.361 -32.630 14.774 1.00 51.56 206 PRO A O 1
ATOM 1603 N N . ARG A 1 208 ? -24.936 -30.879 14.619 1.00 43.94 207 ARG A N 1
ATOM 1604 C CA . ARG A 1 208 ? -25.864 -30.087 13.815 1.00 46.26 207 ARG A CA 1
ATOM 1605 C C . ARG A 1 208 ? -25.105 -29.624 12.596 1.00 44.09 207 ARG A C 1
ATOM 1606 O O . ARG A 1 208 ? -23.947 -29.232 12.718 1.00 41.76 207 ARG A O 1
ATOM 1614 N N . LEU A 1 209 ? -25.751 -29.669 11.425 1.00 38.12 208 LEU A N 1
ATOM 1615 C CA . LEU A 1 209 ? -25.143 -29.275 10.164 1.00 36.43 208 LEU A CA 1
ATOM 1616 C C . LEU A 1 209 ? -26.076 -28.285 9.488 1.00 35.99 208 LEU A C 1
ATOM 1617 O O . LEU A 1 209 ? -27.299 -28.435 9.562 1.00 39.28 208 LEU A O 1
ATOM 1622 N N . VAL A 1 210 ? -25.504 -27.281 8.835 1.00 32.50 209 VAL A N 1
ATOM 1623 C CA . VAL A 1 210 ? -26.258 -26.369 7.965 1.00 30.46 209 VAL A CA 1
ATOM 1624 C C . VAL A 1 210 ? -25.764 -26.622 6.570 1.00 29.24 209 VAL A C 1
ATOM 1625 O O . VAL A 1 210 ? -24.584 -26.395 6.289 1.00 30.59 209 VAL A O 1
ATOM 1629 N N . VAL A 1 211 ? -26.637 -27.105 5.686 1.00 27.27 210 VAL A N 1
ATOM 1630 C CA . VAL A 1 211 ? -26.225 -27.507 4.332 1.00 24.57 210 VAL A CA 1
ATOM 1631 C C . VAL A 1 211 ? -27.014 -26.661 3.359 1.00 28.88 210 VAL A C 1
ATOM 1632 O O . VAL A 1 211 ? -28.239 -26.565 3.495 1.00 29.79 210 VAL A O 1
ATOM 1636 N N . THR A 1 212 ? -26.340 -25.969 2.439 1.00 28.17 211 THR A N 1
ATOM 1637 C CA . THR A 1 212 ? -27.096 -25.098 1.553 1.00 25.81 211 THR A CA 1
ATOM 1638 C C . THR A 1 212 ? -26.735 -25.306 0.091 1.00 27.77 211 THR A C 1
ATOM 1639 O O . THR A 1 212 ? -25.646 -25.770 -0.264 1.00 27.73 211 THR A O 1
ATOM 1643 N N . PHE A 1 213 ? -27.664 -24.867 -0.774 1.00 26.16 212 PHE A N 1
ATOM 1644 C CA . PHE A 1 213 ? -27.455 -25.016 -2.218 1.00 27.25 212 PHE A CA 1
ATOM 1645 C C . PHE A 1 213 ? -27.846 -23.717 -2.908 1.00 29.21 212 PHE A C 1
ATOM 1646 O O . PHE A 1 213 ? -28.783 -23.053 -2.483 1.00 30.15 212 PHE A O 1
ATOM 1654 N N . PRO A 1 214 ? -27.164 -23.353 -3.977 1.00 31.82 213 PRO A N 1
ATOM 1655 C CA . PRO A 1 214 ? -27.602 -22.175 -4.728 1.00 36.86 213 PRO A CA 1
ATOM 1656 C C . PRO A 1 214 ? -28.840 -22.514 -5.546 1.00 40.76 213 PRO A C 1
ATOM 1657 O O . PRO A 1 214 ? -28.951 -23.598 -6.122 1.00 46.76 213 PRO A O 1
ATOM 1661 N N . THR A 1 215 ? -29.792 -21.617 -5.555 1.00 52.33 214 THR A N 1
ATOM 1662 C CA . THR A 1 215 ? -30.925 -21.745 -6.462 1.00 62.71 214 THR A CA 1
ATOM 1663 C C . THR A 1 215 ? -30.623 -20.747 -7.567 1.00 83.40 214 THR A C 1
ATOM 1664 O O . THR A 1 215 ? -30.794 -19.537 -7.391 1.00 90.53 214 THR A O 1
ATOM 1668 N N . ARG A 1 216 ? -30.141 -21.247 -8.697 1.00 100.98 215 ARG A N 1
ATOM 1669 C CA . ARG A 1 216 ? -29.627 -20.347 -9.717 1.00 105.28 215 ARG A CA 1
ATOM 1670 C C . ARG A 1 216 ? -30.741 -19.667 -10.514 1.00 104.59 215 ARG A C 1
ATOM 1671 O O . ARG A 1 216 ? -30.621 -19.502 -11.733 1.00 110.61 215 ARG A O 1
ATOM 1679 N N . THR A 1 217 ? -31.812 -19.247 -9.829 1.00 88.50 216 THR A N 1
ATOM 1680 C CA .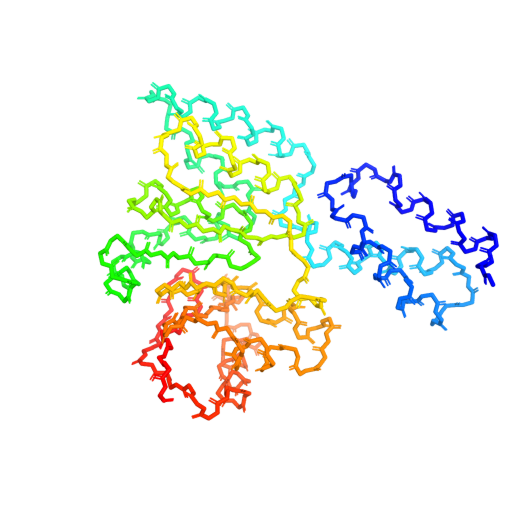 THR A 1 217 ? -32.917 -18.519 -10.444 1.00 76.44 216 THR A CA 1
ATOM 1681 C C . THR A 1 217 ? -32.638 -17.023 -10.412 1.00 70.03 216 THR A C 1
ATOM 1682 O O . THR A 1 217 ? -32.005 -16.505 -9.488 1.00 67.39 216 THR A O 1
ATOM 1686 N N . LEU A 1 218 ? -33.121 -16.328 -11.429 1.00 61.42 217 LEU A N 1
ATOM 1687 C CA . LEU A 1 218 ? -32.775 -14.936 -11.612 1.00 61.94 217 LEU A CA 1
ATOM 1688 C C . LEU A 1 218 ? -33.976 -14.154 -12.125 1.00 64.07 217 LEU A C 1
ATOM 1689 O O . LEU A 1 218 ? -33.816 -13.207 -12.907 1.00 64.62 217 LEU A O 1
ATOM 1694 N N . GLY A 1 219 ? -35.184 -14.558 -11.706 1.00 62.84 218 GLY A N 1
ATOM 1695 C CA . GLY A 1 219 ? -36.431 -14.038 -12.235 1.00 71.04 218 GLY A CA 1
ATOM 1696 C C . GLY A 1 219 ? -37.221 -15.058 -13.031 1.00 74.30 218 GLY A C 1
ATOM 1697 O O . GLY A 1 219 ? -38.443 -14.905 -13.193 1.00 80.57 218 GLY A O 1
ATOM 1698 N N . GLY A 1 220 ? -36.560 -16.091 -13.530 1.00 70.29 219 GLY A N 1
ATOM 1699 C CA . GLY A 1 220 ? -37.244 -17.196 -14.163 1.00 66.93 219 GLY A CA 1
ATOM 1700 C C . GLY A 1 220 ? -36.888 -18.445 -13.398 1.00 63.00 219 GLY A C 1
ATOM 1701 O O . GLY A 1 220 ? -35.950 -18.453 -12.586 1.00 59.45 219 GLY A O 1
ATOM 1702 N N . ARG A 1 221 ? -37.669 -19.462 -13.635 1.00 63.48 220 ARG A N 1
ATOM 1703 C CA . ARG A 1 221 ? -37.522 -20.660 -12.855 1.00 65.15 220 ARG A CA 1
ATOM 1704 C C . ARG A 1 221 ? -36.425 -21.573 -13.289 1.00 52.41 220 ARG A C 1
ATOM 1705 O O . ARG A 1 221 ? -36.129 -22.518 -12.622 1.00 47.99 220 ARG A O 1
ATOM 1713 N N . GLY A 1 222 ? -35.797 -21.208 -14.383 1.00 49.93 221 GLY A N 1
ATOM 1714 C CA . GLY A 1 222 ? -34.677 -21.861 -14.877 1.00 57.88 221 GLY A CA 1
ATOM 1715 C C . GLY A 1 222 ? -35.088 -23.286 -15.148 1.00 46.79 221 GLY A C 1
ATOM 1716 O O . GLY A 1 222 ? -36.270 -23.618 -15.375 1.00 47.73 221 GLY A O 1
ATOM 1717 N N . VAL A 1 223 ? -34.072 -24.114 -15.084 1.00 44.64 222 VAL A N 1
ATOM 1718 C CA . VAL A 1 223 ? -34.234 -25.533 -15.373 1.00 51.08 222 VAL A CA 1
ATOM 1719 C C . VAL A 1 223 ? -34.636 -26.318 -14.107 1.00 53.61 222 VAL A C 1
ATOM 1720 O O . VAL A 1 223 ? -34.635 -27.564 -14.097 1.00 49.11 222 VAL A O 1
ATOM 1724 N N . GLY A 1 224 ? -34.966 -25.621 -13.013 1.00 42.45 223 GLY A N 1
ATOM 1725 C CA . GLY A 1 224 ? -35.410 -26.361 -11.826 1.00 41.42 223 GLY A CA 1
ATOM 1726 C C . GLY A 1 224 ? -34.316 -26.855 -10.922 1.00 39.32 223 GLY A C 1
ATOM 1727 O O . GLY A 1 224 ? -34.425 -27.972 -10.344 1.00 37.95 223 GLY A O 1
ATOM 1728 N N . MET A 1 225 ? -33.250 -26.056 -10.760 1.00 39.12 224 MET A N 1
ATOM 1729 C CA . MET A 1 225 ? -32.101 -26.469 -9.954 1.00 37.21 224 MET A CA 1
ATOM 1730 C C . MET A 1 225 ? -32.476 -26.716 -8.508 1.00 38.33 224 MET A C 1
ATOM 1731 O O . MET A 1 225 ? -31.954 -27.654 -7.882 1.00 36.14 224 MET A O 1
ATOM 1736 N N . GLU A 1 226 ? -33.357 -25.879 -7.939 1.00 38.28 225 GLU A N 1
ATOM 1737 C CA . GLU A 1 226 ? -33.673 -26.036 -6.518 1.00 39.82 225 GLU A CA 1
ATOM 1738 C C . GLU A 1 226 ? -34.261 -27.419 -6.246 1.00 43.79 225 GLU A C 1
ATOM 1739 O O . GLU A 1 226 ? -33.830 -28.135 -5.334 1.00 39.52 225 GLU A O 1
ATOM 1745 N N . LYS A 1 227 ? -35.294 -27.792 -6.998 1.00 37.83 226 LYS A N 1
ATOM 1746 C CA . LYS A 1 227 ? -35.860 -29.125 -6.814 1.00 37.00 226 LYS A CA 1
ATOM 1747 C C . LYS A 1 227 ? -34.850 -30.204 -7.119 1.00 35.01 226 LYS A C 1
ATOM 1748 O O . LYS A 1 227 ? -34.854 -31.278 -6.493 1.00 34.00 226 LYS A O 1
ATOM 1754 N N . HIS A 1 228 ? -33.979 -29.984 -8.102 1.00 34.65 227 HIS A N 1
ATOM 1755 C CA . HIS A 1 228 ? -33.020 -31.037 -8.409 1.00 33.06 227 HIS A CA 1
ATOM 1756 C C . HIS A 1 228 ? -32.048 -31.268 -7.246 1.00 32.69 227 HIS A C 1
ATOM 1757 O O . HIS A 1 228 ? -31.743 -32.419 -6.890 1.00 31.80 227 HIS A O 1
ATOM 1764 N N . TYR A 1 229 ? -31.523 -30.181 -6.665 1.00 31.74 228 TYR A N 1
ATOM 1765 C CA . TYR A 1 229 ? -30.651 -30.303 -5.484 1.00 30.55 228 TYR A CA 1
ATOM 1766 C C . TYR A 1 229 ? -31.381 -30.941 -4.301 1.00 33.26 228 TYR A C 1
ATOM 1767 O O . TYR A 1 229 ? -30.788 -31.719 -3.522 1.00 31.34 228 TYR A O 1
ATOM 1776 N N . ALA A 1 230 ? -32.622 -30.522 -4.073 1.00 31.86 229 ALA A N 1
ATOM 1777 C CA . ALA A 1 230 ? -33.405 -31.093 -2.969 1.00 31.94 229 ALA A CA 1
ATOM 1778 C C . ALA A 1 230 ? -33.570 -32.603 -3.129 1.00 36.10 229 ALA A C 1
ATOM 1779 O O . ALA A 1 230 ? -33.369 -33.381 -2.178 1.00 34.62 229 ALA A O 1
ATOM 1781 N N . ASP A 1 231 ? -33.951 -33.045 -4.328 1.00 36.41 230 ASP A N 1
ATOM 1782 C CA . ASP A 1 231 ? -34.118 -34.476 -4.552 1.00 35.87 230 ASP A CA 1
ATOM 1783 C C . ASP A 1 231 ? -32.806 -35.203 -4.339 1.00 34.14 230 ASP A C 1
ATOM 1784 O O . ASP A 1 231 ? -32.771 -36.309 -3.761 1.00 33.40 230 ASP A O 1
ATOM 1789 N N . TRP A 1 232 ? -31.712 -34.624 -4.841 1.00 30.91 231 TRP A N 1
ATOM 1790 C CA . TRP A 1 232 ? -30.426 -35.283 -4.725 1.00 30.52 231 TRP A CA 1
ATOM 1791 C C . TRP A 1 232 ? -30.015 -35.362 -3.273 1.00 35.02 231 TRP A C 1
ATOM 1792 O O . TRP A 1 232 ? -29.595 -36.428 -2.774 1.00 35.45 231 TRP A O 1
ATOM 1803 N N . PHE A 1 233 ? -30.144 -34.241 -2.575 1.00 29.47 232 PHE A N 1
ATOM 1804 C CA . PHE A 1 233 ? -29.783 -34.239 -1.166 1.00 34.32 232 PHE A CA 1
ATOM 1805 C C . PHE A 1 233 ? -30.602 -35.270 -0.390 1.00 36.05 232 PHE A C 1
ATOM 1806 O O . PHE A 1 233 ? -30.059 -36.032 0.432 1.00 38.84 232 PHE A O 1
ATOM 1814 N N . GLU A 1 234 ? -31.905 -35.333 -0.632 1.00 34.99 233 GLU A N 1
ATOM 1815 C CA . GLU A 1 234 ? -32.685 -36.263 0.182 1.00 39.56 233 GLU A CA 1
ATOM 1816 C C . GLU A 1 234 ? -32.283 -37.695 -0.122 1.00 42.42 233 GLU A C 1
ATOM 1817 O O . GLU A 1 234 ? -32.369 -38.563 0.755 1.00 41.04 233 GLU A O 1
ATOM 1823 N N . ARG A 1 235 ? -31.753 -37.937 -1.314 1.00 38.04 234 ARG A N 1
ATOM 1824 C CA . ARG A 1 235 ? -31.369 -39.282 -1.688 1.00 41.77 234 ARG A CA 1
ATOM 1825 C C . ARG A 1 235 ? -30.006 -39.650 -1.104 1.00 42.76 234 ARG A C 1
ATOM 1826 O O . ARG A 1 235 ? -29.794 -40.790 -0.683 1.00 44.21 234 ARG A O 1
ATOM 1834 N N . ILE A 1 236 ? -29.077 -38.711 -1.023 1.00 36.70 235 ILE A N 1
ATOM 1835 C CA . ILE A 1 236 ? -27.735 -39.096 -0.547 1.00 38.09 235 ILE A CA 1
ATOM 1836 C C . ILE A 1 236 ? -27.594 -38.903 0.954 1.00 41.51 235 ILE A C 1
ATOM 1837 O O . ILE A 1 236 ? -26.608 -39.374 1.543 1.00 42.50 235 ILE A O 1
ATOM 1842 N N . LEU A 1 237 ? -28.528 -38.222 1.600 1.00 37.51 236 LEU A N 1
ATOM 1843 C CA . LEU A 1 237 ? -28.327 -37.944 3.020 1.00 39.35 236 LEU A CA 1
ATOM 1844 C C . LEU A 1 237 ? -28.152 -39.255 3.802 1.00 40.98 236 LEU A C 1
ATOM 1845 O O . LEU A 1 237 ? -29.042 -40.105 3.768 1.00 42.05 236 LEU A O 1
ATOM 1850 N N . PRO A 1 238 ? -27.061 -39.434 4.551 1.00 37.68 237 PRO A N 1
ATOM 1851 C CA . PRO A 1 238 ? -26.912 -40.656 5.374 1.00 39.74 237 PRO A CA 1
ATOM 1852 C C . PRO A 1 238 ? -28.070 -40.872 6.341 1.00 47.23 237 PRO A C 1
ATOM 1853 O O . PRO A 1 238 ? -28.630 -39.924 6.893 1.00 47.55 237 PRO A O 1
ATOM 1857 N N . ASP A 1 239 ? -28.402 -42.148 6.584 1.00 51.02 238 ASP A N 1
ATOM 1858 C CA . ASP A 1 239 ? -29.551 -42.454 7.437 1.00 59.47 238 ASP A CA 1
ATOM 1859 C C . ASP A 1 239 ? -29.345 -42.021 8.883 1.00 59.84 238 ASP A C 1
ATOM 1860 O O . ASP A 1 239 ? -30.327 -41.920 9.636 1.00 61.47 238 ASP A O 1
ATOM 1865 N N . THR A 1 240 ? -28.093 -41.811 9.299 1.00 56.58 239 THR A N 1
ATOM 1866 C CA . THR A 1 240 ? -27.816 -41.335 10.645 1.00 57.94 239 THR A CA 1
ATOM 1867 C C . THR A 1 240 ? -28.175 -39.867 10.831 1.00 53.20 239 THR A C 1
ATOM 1868 O O . THR A 1 240 ? -28.097 -39.378 11.957 1.00 53.26 239 THR A O 1
ATOM 1872 N N . LEU A 1 241 ? -28.557 -39.156 9.762 1.00 46.36 240 LEU A N 1
ATOM 1873 C CA . LEU A 1 241 ? -28.863 -37.737 9.814 1.00 47.44 240 LEU A CA 1
ATOM 1874 C C . LEU A 1 241 ? -30.332 -37.525 9.479 1.00 51.76 240 LEU A C 1
ATOM 1875 O O . LEU A 1 241 ? -30.947 -38.337 8.782 1.00 52.45 240 LEU A O 1
ATOM 1880 N N . SER A 1 242 ? -30.896 -36.442 10.003 1.00 49.67 241 SER A N 1
ATOM 1881 C CA . SER A 1 242 ? -32.288 -36.114 9.723 1.00 51.52 241 SER A CA 1
ATOM 1882 C C . SER A 1 242 ? -32.412 -34.629 9.473 1.00 49.12 241 SER A C 1
ATOM 1883 O O . SER A 1 242 ? -31.806 -33.829 10.189 1.00 49.06 241 SER A O 1
ATOM 1886 N N . VAL A 1 243 ? -33.195 -34.272 8.451 1.00 47.46 242 VAL A N 1
ATOM 1887 C CA . VAL A 1 243 ? -33.532 -32.880 8.193 1.00 43.05 242 VAL A CA 1
ATOM 1888 C C . VAL A 1 243 ? -34.484 -32.392 9.277 1.00 44.98 242 VAL A C 1
ATOM 1889 O O . VAL A 1 243 ? -35.567 -32.954 9.497 1.00 50.87 242 VAL A O 1
ATOM 1893 N N . ARG A 1 244 ? -34.052 -31.367 9.997 1.00 46.79 243 ARG A N 1
ATOM 1894 C CA . ARG A 1 244 ? -34.942 -30.727 10.967 1.00 52.52 243 ARG A CA 1
ATOM 1895 C C . ARG A 1 244 ? -35.793 -29.645 10.301 1.00 49.95 243 ARG A C 1
ATOM 1896 O O . ARG A 1 244 ? -36.961 -29.480 10.658 1.00 48.98 243 ARG A O 1
ATOM 1904 N N . ASP A 1 245 ? -35.251 -28.929 9.315 1.00 46.38 244 ASP A N 1
ATOM 1905 C CA . ASP A 1 245 ? -35.970 -27.838 8.673 1.00 48.49 244 ASP A CA 1
ATOM 1906 C C . ASP A 1 245 ? -35.348 -27.529 7.316 1.00 49.48 244 ASP A C 1
ATOM 1907 O O . ASP A 1 245 ? -34.155 -27.768 7.106 1.00 42.93 244 ASP A O 1
ATOM 1912 N N . ARG A 1 246 ? -36.157 -26.924 6.426 1.00 47.77 245 ARG A N 1
ATOM 1913 C CA . ARG A 1 246 ? -35.732 -26.475 5.109 1.00 47.61 245 ARG A CA 1
ATOM 1914 C C . ARG A 1 246 ? -36.415 -25.146 4.765 1.00 51.92 245 ARG A C 1
ATOM 1915 O O . ARG A 1 246 ? -37.623 -24.987 5.003 1.00 53.28 245 ARG A O 1
ATOM 1923 N N . PHE A 1 247 ? -35.666 -24.199 4.186 1.00 43.48 246 PHE A N 1
ATOM 1924 C CA . PHE A 1 247 ? -36.269 -22.943 3.714 1.00 45.99 246 PHE A CA 1
ATOM 1925 C C . PHE A 1 247 ? -35.295 -22.256 2.763 1.00 42.53 246 PHE A C 1
ATOM 1926 O O . PHE A 1 247 ? -34.107 -22.586 2.737 1.00 40.78 246 PHE A O 1
ATOM 1934 N N . THR A 1 248 ? -35.800 -21.297 1.977 1.00 44.04 247 THR A N 1
ATOM 1935 C CA . THR A 1 248 ? -34.959 -20.598 1.001 1.00 48.48 247 THR A CA 1
ATOM 1936 C C . THR A 1 248 ? -34.839 -19.101 1.303 1.00 53.67 247 THR A C 1
ATOM 1937 O O . THR A 1 248 ? -35.852 -18.413 1.415 1.00 59.60 247 THR A O 1
ATOM 1941 N N . VAL A 1 249 ? -33.595 -18.604 1.375 1.00 52.73 248 VAL A N 1
ATOM 1942 C CA . VAL A 1 249 ? -33.233 -17.215 1.733 1.00 59.56 248 VAL A CA 1
ATOM 1943 C C . VAL A 1 249 ? -32.318 -16.682 0.634 1.00 56.10 248 VAL A C 1
ATOM 1944 O O . VAL A 1 249 ? -31.182 -17.152 0.506 1.00 48.61 248 VAL A O 1
ATOM 1948 N N . SER A 1 250 ? -32.794 -15.732 -0.162 1.00 53.10 249 SER A N 1
ATOM 1949 C CA . SER A 1 250 ? -31.927 -14.982 -1.084 1.00 64.71 249 SER A CA 1
ATOM 1950 C C . SER A 1 250 ? -31.171 -15.901 -2.066 1.00 64.01 249 SER A C 1
ATOM 1951 O O . SER A 1 250 ? -29.944 -15.829 -2.234 1.00 64.61 249 SER A O 1
ATOM 1954 N N . ASP A 1 251 ? -31.940 -16.760 -2.737 1.00 56.34 250 ASP A N 1
ATOM 1955 C CA . ASP A 1 251 ? -31.466 -17.736 -3.729 1.00 51.97 250 ASP A CA 1
ATOM 1956 C C . ASP A 1 251 ? -30.499 -18.741 -3.119 1.00 48.43 250 ASP A C 1
ATOM 1957 O O . ASP A 1 251 ? -29.585 -19.216 -3.806 1.00 49.38 250 ASP A O 1
ATOM 1962 N N . GLU A 1 252 ? -30.677 -19.048 -1.826 1.00 39.37 251 GLU A N 1
ATOM 1963 C CA . GLU A 1 252 ? -29.937 -20.122 -1.167 1.00 35.01 251 GLU A CA 1
ATOM 1964 C C . GLU A 1 252 ? -30.958 -21.053 -0.528 1.00 34.98 251 GLU A C 1
ATOM 1965 O O . GLU A 1 252 ? -31.730 -20.612 0.319 1.00 36.93 251 GLU A O 1
ATOM 1971 N N . LEU A 1 253 ? -30.962 -22.326 -0.935 1.00 34.35 252 LEU A N 1
ATOM 1972 C CA . LEU A 1 253 ? -31.787 -23.344 -0.277 1.00 36.80 252 LEU A CA 1
ATOM 1973 C C . LEU A 1 253 ? -31.037 -23.870 0.939 1.00 33.65 252 LEU A C 1
ATOM 1974 O O . LEU A 1 253 ? -29.931 -24.407 0.788 1.00 33.24 252 LEU A O 1
ATOM 1979 N N . VAL A 1 254 ? -31.644 -23.753 2.126 1.00 34.62 253 VAL A N 1
ATOM 1980 C CA . VAL A 1 254 ? -30.956 -24.013 3.398 1.00 39.39 253 VAL A CA 1
ATOM 1981 C C . VAL A 1 254 ? -31.638 -25.194 4.089 1.00 32.73 253 VAL A C 1
ATOM 1982 O O . VAL A 1 254 ? -32.848 -25.208 4.215 1.00 34.28 253 VAL A O 1
ATOM 1986 N N . TYR A 1 255 ? -30.844 -26.161 4.539 1.00 33.25 254 TYR A N 1
ATOM 1987 C CA . TYR A 1 255 ? -31.286 -27.312 5.325 1.00 34.06 254 TYR A CA 1
ATOM 1988 C C . TYR A 1 255 ? -30.639 -27.265 6.704 1.00 38.70 254 TYR A C 1
ATOM 1989 O O . TYR A 1 255 ? -29.419 -27.119 6.810 1.00 33.73 254 TYR A O 1
ATOM 1998 N N . LEU A 1 256 ? -31.443 -27.437 7.752 1.00 39.74 255 LEU A N 1
ATOM 1999 C CA . LEU A 1 256 ? -30.919 -27.616 9.104 1.00 40.65 255 LEU A CA 1
ATOM 2000 C C . LEU A 1 256 ? -30.996 -29.107 9.413 1.00 38.77 255 LEU A C 1
ATOM 2001 O O . LEU A 1 256 ? -32.084 -29.693 9.376 1.00 44.00 255 LEU A O 1
ATOM 2006 N N . VAL A 1 257 ? -29.870 -29.708 9.731 1.00 37.82 256 VAL A N 1
ATOM 2007 C CA . VAL A 1 257 ? -29.722 -31.152 9.737 1.00 38.03 256 VAL A CA 1
ATOM 2008 C C . VAL A 1 257 ? -29.221 -31.575 11.105 1.00 43.16 256 VAL A C 1
ATOM 2009 O O . VAL A 1 257 ? -28.264 -30.994 11.625 1.00 40.38 256 VAL A O 1
ATOM 2013 N N . GLU A 1 258 ? -29.817 -32.629 11.642 1.00 44.97 257 GLU A N 1
ATOM 2014 C CA . GLU A 1 258 ? -29.531 -33.069 12.999 1.00 50.38 257 GLU A CA 1
ATOM 2015 C C . GLU A 1 258 ? -29.071 -34.514 12.992 1.00 53.10 257 GLU A C 1
ATOM 2016 O O . GLU A 1 258 ? -29.530 -35.330 12.185 1.00 50.47 257 GLU A O 1
ATOM 2022 N N . ARG A 1 259 ? -28.112 -34.819 13.843 1.00 60.79 258 ARG A N 1
ATOM 2023 C CA A ARG A 1 259 ? -27.607 -36.177 13.901 0.50 66.91 258 ARG A CA 1
ATOM 2024 C CA B ARG A 1 259 ? -27.598 -36.179 13.914 0.50 66.94 258 ARG A CA 1
ATOM 2025 C C . ARG A 1 259 ? -28.571 -37.001 14.741 1.00 73.03 258 ARG A C 1
ATOM 2026 O O . ARG A 1 259 ? -28.845 -36.657 15.888 1.00 76.41 258 ARG A O 1
ATOM 2041 N N . THR A 1 260 ? -29.115 -38.053 14.142 1.00 83.81 259 THR A N 1
ATOM 2042 C CA . THR A 1 260 ? -29.995 -38.985 14.833 1.00 96.51 259 THR A CA 1
ATOM 2043 C C . THR A 1 260 ? -29.187 -40.225 15.248 1.00 104.83 259 THR A C 1
ATOM 2044 O O . THR A 1 260 ? -28.199 -40.618 14.595 1.00 103.47 259 THR A O 1
#

Organism: Klebsiella pneumoniae (NCBI:txid573)

InterPro domains:
  IPR010769 Ribosomal RNA aminoglycoside-resistance methyltransferase, Gram-negative bacteria [PIRSF015852] (6-258)
  IPR025981 Ribosomal RNA aminoglycoside-resistance methyltransferase [PF07091] (17-254)
  IPR029063 S-adenosyl-L-methionine-dependent methyltransferase superfamily [G3DSA:3.40.50.150] (66-259)
  IPR029063 S-adenosyl-L-methionine-dependent methyltransferase superfamily [SSF53335] (97-253)

Sequence (260 aa):
GMDERAQAALDALLSAKNLRDVCCPETVRRVFMELLPRYRKPKDAEKAARTHHLHQITGAFMTADAQKKARALLARWNEGDESALAAALSLHASTRERLPGADEWMRRRVSPFLGADARVLDLACGLNPILLGSMGVTNALGMDIHLGCVRLVNETARRARGWHTRARACDLLSEIPAEEADAALLMKLLPVLEAQKTGRAAELLASLRAPRLVVTFPTRTLGGRGVGMEKHYADWFERILPDTLSVRDRFTVSDELVYLVERRT

Solvent-accessible surface area: 12647 Å² total; per-residue (Å²): 138,70,79,138,148,4,68,61,4,3,68,42,0,56,94,24,140,119,12,131,18,9,15,74,116,1,2,87,43,0,0,82,70,18,39,109,169,92,234,120,13,136,50,0,19,125,21,0,89,75,38,0,103,110,20,8,24,54,68,8,90,30,102,19,13,92,140,0,125,57,38,12,59,128,25,62,118,56,126,84,75,8,26,58,39,0,1,27,45,14,19,21,1,121,84,10,43,113,8,5,107,56,6,27,162,101,0,32,104,14,8,39,101,143,9,75,0,0,2,1,35,5,6,2,8,0,1,8,3,5,40,66,61,21,43,41,0,20,0,0,16,21,16,32,0,0,13,113,5,1,21,65,11,0,140,57,96,62,25,138,0,90,8,66,48,6,23,12,25,86,61,49,1,60,46,142,13,69,0,0,0,0,15,34,7,0,32,37,4,37,87,33,117,118,35,23,0,32,86,0,0,50,50,5,147,2,67,70,1,0,0,0,0,20,4,134,38,171,88,50,183,57,135,14,42,51,138,112,20,6,71,38,0,94,179,29,25,23,148,75,8,52,54,128,67,106,20,56,2,46,68,2,0,0,0,10,0,44,77,132

Secondary structure (DSSP, 8-state):
---HHHHHHHHHHHT-GGGTTB-HHHHHHHHHHHGGG-SSHHHHHHHHHHHHHHHTGGGS-SHHHHHHHHHHHHHTTTS--THHHHHTTSHHHHHHGGGHHHHHHHHHHHH-TT--EEEET-TTHHHHHHHTT---EEEEESBHHHHHHHHHHHHHHT-S-EEEE--TTT-----B-SEEEEES-HHHHHHHSTTHHHHHHHH-B-SEEEEEEE---SSS-TT-HHHHHHHHHHHHS-TTEEEEEEEESSSEEEEEEEE-